Protein AF-A0A5M8SF80-F1 (afdb_monomer_lite)

Radius of gyration: 27.6 Å; chains: 1; bounding box: 67×52×90 Å

Structure (mmCIF, N/CA/C/O backbone):
data_AF-A0A5M8SF80-F1
#
_entry.id   AF-A0A5M8SF80-F1
#
loop_
_atom_site.group_PDB
_atom_site.id
_atom_site.type_symbol
_atom_site.label_atom_id
_atom_site.label_alt_id
_atom_site.label_comp_id
_atom_site.label_asym_id
_atom_site.label_entity_id
_atom_site.label_seq_id
_atom_site.pdbx_PDB_ins_code
_atom_site.Cartn_x
_atom_site.Cartn_y
_atom_site.Cartn_z
_atom_site.occupancy
_atom_site.B_iso_or_equiv
_atom_site.a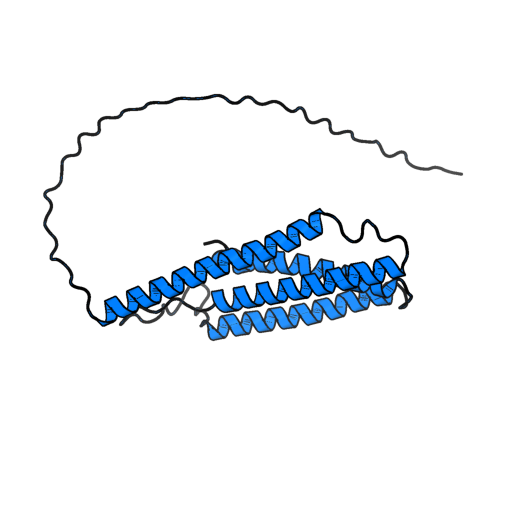uth_seq_id
_atom_site.auth_comp_id
_atom_site.auth_asym_id
_atom_site.auth_atom_id
_atom_site.pdbx_PDB_model_num
ATOM 1 N N . MET A 1 1 ? 7.498 4.513 -52.400 1.00 49.50 1 MET A N 1
ATOM 2 C CA . MET A 1 1 ? 6.387 5.493 -52.402 1.00 49.50 1 MET A CA 1
ATOM 3 C C . MET A 1 1 ? 5.145 4.723 -52.813 1.00 49.50 1 MET A C 1
ATOM 5 O O . MET A 1 1 ? 5.182 4.183 -53.913 1.00 49.50 1 MET A O 1
ATOM 9 N N . PRO A 1 2 ? 4.210 4.432 -51.892 1.00 47.09 2 PRO A N 1
ATOM 10 C CA . PRO A 1 2 ? 3.278 5.368 -51.226 1.00 47.09 2 PRO A CA 1
ATOM 11 C C . PRO A 1 2 ? 3.329 5.192 -49.687 1.00 47.09 2 PRO A C 1
ATOM 13 O O . PRO A 1 2 ? 4.023 4.303 -49.215 1.00 47.09 2 PRO A O 1
ATOM 16 N N . GLY A 1 3 ? 2.709 5.958 -48.794 1.00 41.34 3 GLY A N 1
ATOM 17 C CA . GLY A 1 3 ? 1.793 7.094 -48.828 1.00 41.34 3 G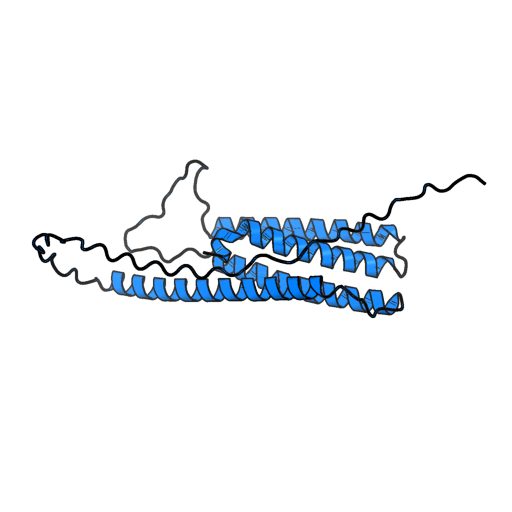LY A CA 1
ATOM 18 C C . GLY A 1 3 ? 1.293 7.227 -47.382 1.00 41.34 3 GLY A C 1
ATOM 19 O O . GLY A 1 3 ? 0.511 6.393 -46.937 1.00 41.34 3 GLY A O 1
ATOM 20 N N . SER A 1 4 ? 1.833 8.178 -46.615 1.00 45.09 4 SER A N 1
ATOM 21 C CA . SER A 1 4 ? 1.517 8.327 -45.185 1.00 45.09 4 SER A CA 1
ATOM 22 C C . SER A 1 4 ? 0.119 8.919 -44.984 1.00 45.09 4 SER A C 1
ATOM 24 O O . SER A 1 4 ? -0.218 9.890 -45.669 1.00 45.09 4 SER A O 1
ATOM 26 N N . PRO A 1 5 ? -0.687 8.406 -44.038 1.00 56.78 5 PRO A N 1
ATOM 27 C CA . PRO A 1 5 ? -1.949 9.029 -43.685 1.00 56.78 5 PRO A CA 1
ATOM 28 C C . PRO A 1 5 ? -1.705 10.261 -42.805 1.00 56.78 5 PRO A C 1
ATOM 30 O O . PRO A 1 5 ? -0.936 10.239 -41.844 1.00 56.78 5 PRO A O 1
ATOM 33 N N . ILE A 1 6 ? -2.370 11.351 -43.172 1.00 56.41 6 ILE A N 1
ATOM 34 C CA . ILE A 1 6 ? -2.405 12.620 -42.448 1.00 56.41 6 ILE A CA 1
ATOM 35 C C . ILE A 1 6 ? -3.369 12.450 -41.267 1.00 56.41 6 ILE A C 1
ATOM 37 O O . ILE A 1 6 ? -4.561 12.229 -41.475 1.00 56.41 6 ILE A O 1
ATOM 41 N N . HIS A 1 7 ? -2.868 12.558 -40.036 1.00 52.16 7 HIS A N 1
ATOM 42 C CA . HIS A 1 7 ? -3.717 12.681 -38.849 1.00 52.16 7 HIS A CA 1
ATOM 43 C C . HIS A 1 7 ? -4.157 14.142 -38.660 1.00 52.16 7 HIS A C 1
ATOM 45 O O . HIS A 1 7 ? -3.310 15.037 -38.725 1.00 52.16 7 HIS A O 1
ATOM 51 N N . PRO A 1 8 ? -5.448 14.417 -38.401 1.00 53.03 8 PRO A N 1
ATOM 52 C CA . PRO A 1 8 ? -5.899 15.759 -38.066 1.00 53.03 8 PRO A CA 1
ATOM 53 C C . PRO A 1 8 ? -5.495 16.111 -36.629 1.00 53.03 8 PRO A C 1
ATOM 55 O O . PRO A 1 8 ? -5.763 15.357 -35.693 1.00 53.03 8 PRO A O 1
ATOM 58 N N . GLN A 1 9 ? -4.868 17.276 -36.453 1.00 45.88 9 GLN A N 1
ATOM 59 C CA . GLN A 1 9 ? -4.727 17.895 -35.139 1.00 45.88 9 GLN A CA 1
ATOM 60 C C . GLN A 1 9 ? -6.094 18.401 -34.679 1.00 45.88 9 GLN A C 1
ATOM 62 O O . GLN A 1 9 ? -6.695 19.258 -35.324 1.00 45.88 9 GLN A O 1
ATOM 67 N N . ILE A 1 10 ? -6.577 17.867 -33.559 1.00 50.72 10 ILE A N 1
ATOM 68 C CA . ILE A 1 10 ? -7.738 18.392 -32.845 1.00 50.72 10 ILE A CA 1
ATOM 69 C C . ILE A 1 10 ? -7.199 19.336 -31.770 1.00 50.72 10 ILE A C 1
ATOM 71 O O . ILE A 1 10 ? -6.713 18.901 -30.729 1.00 50.72 10 ILE A O 1
ATOM 75 N N . THR A 1 11 ? -7.259 20.636 -32.035 1.00 51.22 11 THR A N 1
ATOM 76 C CA . THR A 1 11 ? -7.079 21.684 -31.030 1.00 51.22 11 THR A CA 1
ATOM 77 C C . THR A 1 11 ? -8.381 21.840 -30.248 1.00 51.22 11 THR A C 1
ATOM 79 O O . THR A 1 11 ? -9.383 22.324 -30.770 1.00 51.22 11 THR A O 1
ATOM 82 N N . MET A 1 12 ? -8.387 21.405 -28.986 1.00 46.69 12 MET A N 1
ATOM 83 C CA . MET A 1 12 ? -9.472 21.711 -28.053 1.00 46.69 12 MET A CA 1
ATOM 84 C C . MET A 1 12 ? -9.183 23.048 -27.366 1.00 46.69 12 MET A C 1
ATOM 86 O O . MET A 1 12 ? -8.455 23.110 -26.380 1.00 46.69 12 MET A O 1
ATOM 90 N N . GLU A 1 13 ? -9.764 24.119 -27.899 1.00 54.69 13 GLU A N 1
ATOM 91 C CA . GLU A 1 13 ? -9.907 25.395 -27.197 1.00 54.69 13 GLU A CA 1
ATOM 92 C C . GLU A 1 13 ? -11.091 25.284 -26.222 1.00 54.69 13 GLU A C 1
ATOM 94 O O . GLU A 1 13 ? -12.237 25.107 -26.642 1.00 54.69 13 GLU A O 1
ATOM 99 N N . LEU A 1 14 ? -10.831 25.372 -24.915 1.00 48.75 14 LEU A N 1
ATOM 100 C CA . LEU A 1 14 ? -11.874 25.474 -23.890 1.00 48.75 14 LEU A CA 1
ATOM 101 C C . LEU A 1 14 ? -12.024 26.939 -23.450 1.00 48.75 14 LEU A C 1
ATOM 103 O O . LEU A 1 14 ? -11.053 27.528 -22.968 1.00 48.75 14 LEU A O 1
ATOM 107 N N . PRO A 1 15 ? -13.224 27.543 -23.555 1.00 54.28 15 PRO A N 1
ATOM 108 C CA . PRO A 1 15 ? -13.456 28.889 -23.059 1.00 54.28 15 PRO A CA 1
ATOM 109 C C . PRO A 1 15 ? -13.567 28.895 -21.529 1.00 54.28 15 PRO A C 1
ATOM 111 O O . PRO A 1 15 ? -14.469 28.312 -20.930 1.00 54.28 15 PRO A O 1
ATOM 114 N N . MET A 1 16 ? -12.651 29.625 -20.898 1.00 49.34 16 MET A N 1
ATOM 115 C CA . MET A 1 16 ? -12.717 30.032 -19.500 1.00 49.34 16 MET A CA 1
ATOM 116 C C . MET A 1 16 ? -13.700 31.205 -19.372 1.00 49.34 16 MET A C 1
ATOM 118 O O . MET A 1 16 ? -13.445 32.262 -19.946 1.00 49.34 16 MET A O 1
ATOM 122 N N . ARG A 1 17 ? -14.811 31.022 -18.639 1.00 56.34 17 ARG A N 1
ATOM 123 C CA . ARG A 1 17 ? -15.594 32.069 -17.936 1.00 56.34 17 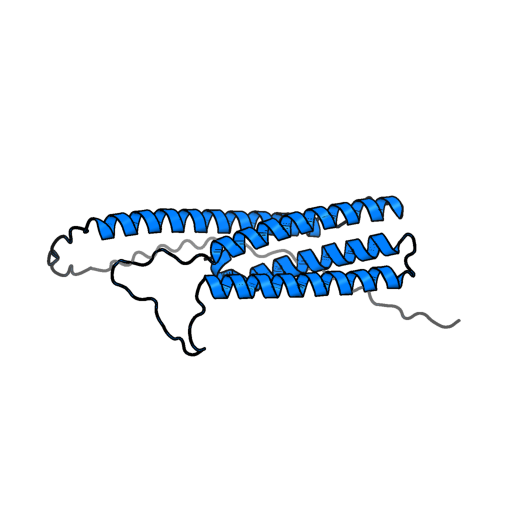ARG A CA 1
ATOM 124 C C . ARG A 1 17 ? -16.900 31.491 -17.387 1.00 56.34 17 ARG A C 1
ATOM 126 O O . ARG A 1 17 ? -17.818 31.272 -18.166 1.00 56.34 17 ARG A O 1
ATOM 133 N N . VAL A 1 18 ? -17.035 31.374 -16.064 1.00 51.53 18 VAL A N 1
ATOM 134 C CA . VAL A 1 18 ? -18.343 31.509 -15.395 1.00 51.53 18 VAL A CA 1
ATOM 135 C C . VAL A 1 18 ? -18.150 32.213 -14.050 1.00 51.53 18 VAL A C 1
ATOM 137 O O . VAL A 1 18 ? -17.227 31.927 -13.293 1.00 51.53 18 VAL A O 1
ATOM 140 N N . SER A 1 19 ? -19.011 33.200 -13.838 1.00 48.75 19 SER A N 1
ATOM 141 C CA . SER A 1 19 ? -18.997 34.259 -12.839 1.00 48.75 19 SER A CA 1
ATOM 142 C C . SER A 1 19 ? -19.311 33.794 -11.412 1.00 48.75 19 SER A C 1
ATOM 144 O O . SER A 1 19 ? -20.223 32.997 -11.202 1.00 48.75 19 SER A O 1
ATOM 146 N N . LEU A 1 20 ? -18.636 34.390 -10.420 1.00 48.81 20 LEU A N 1
ATOM 147 C CA . LEU A 1 20 ? -19.069 34.369 -9.020 1.00 48.81 20 LEU A CA 1
ATOM 148 C C . LEU A 1 20 ? -20.328 35.234 -8.850 1.00 48.81 20 LEU A C 1
ATOM 150 O O . LEU A 1 20 ? -20.262 36.461 -8.916 1.00 48.81 20 LEU A O 1
ATOM 154 N N . GLY A 1 21 ? -21.466 34.586 -8.610 1.00 49.38 21 GLY A N 1
ATOM 155 C CA . GLY A 1 21 ? -22.678 35.219 -8.098 1.00 49.38 21 GLY A CA 1
ATOM 156 C C . GLY A 1 21 ? -22.755 35.069 -6.579 1.00 49.38 21 GLY A C 1
ATOM 157 O O . GLY A 1 21 ? -22.981 33.974 -6.074 1.00 49.38 21 GLY A O 1
ATOM 158 N N . LEU A 1 22 ? -22.578 36.175 -5.856 1.00 58.59 22 LEU A N 1
ATOM 159 C CA . LEU A 1 22 ? -22.919 36.313 -4.438 1.00 58.59 22 LEU A CA 1
ATOM 160 C C . LEU A 1 22 ? -24.447 36.285 -4.290 1.00 58.59 22 LEU A C 1
ATOM 162 O O . LEU A 1 22 ? -25.112 37.263 -4.627 1.00 58.59 22 LEU A O 1
ATOM 166 N N . ILE A 1 23 ? -25.007 35.192 -3.767 1.00 57.53 23 ILE A N 1
ATOM 167 C CA . ILE A 1 23 ? -26.406 35.149 -3.319 1.00 57.53 23 ILE A CA 1
ATOM 168 C C . ILE A 1 23 ? -26.411 35.129 -1.791 1.00 57.53 23 ILE A C 1
ATOM 170 O O . ILE A 1 23 ? -26.236 34.100 -1.146 1.00 57.53 23 ILE A O 1
ATOM 174 N N . SER A 1 24 ? -26.600 36.322 -1.230 1.00 53.53 24 SER A N 1
ATOM 175 C CA . SER A 1 24 ? -27.025 36.534 0.149 1.00 53.53 24 SER A CA 1
ATOM 176 C C . SER A 1 24 ? -28.497 36.131 0.255 1.00 53.53 24 SER A C 1
ATOM 178 O O . SER A 1 24 ? -29.340 36.650 -0.476 1.00 53.53 24 SER A O 1
ATOM 180 N N . SER A 1 25 ? -28.823 35.175 1.121 1.00 56.94 25 SER A N 1
ATOM 181 C CA . SER A 1 25 ? -30.206 34.809 1.439 1.00 56.94 25 SER A CA 1
ATOM 182 C C . SER A 1 25 ? -30.355 34.689 2.947 1.00 56.94 25 SER A C 1
ATOM 184 O O . SER A 1 25 ? -30.086 33.654 3.549 1.00 56.94 25 SER A O 1
ATOM 186 N N . ALA A 1 26 ? -30.778 35.798 3.549 1.00 54.09 26 ALA A N 1
ATOM 187 C CA . ALA A 1 26 ? -31.311 35.842 4.896 1.00 54.09 26 ALA A CA 1
ATOM 188 C C . ALA A 1 26 ? -32.748 35.300 4.872 1.00 54.09 26 ALA A C 1
ATOM 190 O O . ALA A 1 26 ? -33.664 35.986 4.425 1.00 54.09 26 ALA A O 1
ATOM 191 N N . PHE A 1 27 ? -32.949 34.081 5.371 1.00 59.56 27 PHE A N 1
ATOM 192 C CA . PHE A 1 27 ? -34.270 33.576 5.744 1.00 59.56 27 PHE A CA 1
ATOM 193 C C . PHE A 1 27 ? -34.317 33.392 7.262 1.00 59.56 27 PHE A C 1
ATOM 195 O O . PHE A 1 27 ? -33.894 32.376 7.807 1.00 59.56 27 PHE A O 1
ATOM 202 N N . PHE A 1 28 ? -34.836 34.413 7.946 1.00 53.81 28 PHE A N 1
ATOM 203 C CA . PHE A 1 28 ? -35.335 34.302 9.312 1.00 53.81 28 PHE A CA 1
ATOM 204 C C . PHE A 1 28 ? -36.712 33.631 9.261 1.00 53.81 28 PHE A C 1
ATOM 206 O O . PHE A 1 28 ? -37.689 34.255 8.852 1.00 53.81 28 PHE A O 1
ATOM 213 N N . LEU A 1 29 ? -36.804 32.373 9.689 1.00 58.16 29 LEU A N 1
ATOM 214 C CA . LEU A 1 29 ? -38.079 31.731 10.012 1.00 58.16 29 LEU A CA 1
ATOM 215 C C . LEU A 1 29 ? -38.168 31.552 11.530 1.00 58.16 29 LEU A C 1
ATOM 217 O O . LEU A 1 29 ? -37.496 30.704 12.117 1.00 58.16 29 LEU A O 1
ATOM 221 N N . LEU A 1 30 ? -39.008 32.380 12.161 1.00 57.00 30 LEU A N 1
ATOM 222 C CA . LEU A 1 30 ? -39.450 32.210 13.543 1.00 57.00 30 LEU A CA 1
ATOM 223 C C . LEU A 1 30 ? -40.217 30.886 13.662 1.00 57.00 30 LEU A C 1
ATOM 225 O O . LEU A 1 30 ? -41.353 30.781 13.207 1.00 57.00 30 LEU A O 1
ATOM 229 N N . SER A 1 31 ? -39.617 29.893 14.316 1.00 63.66 31 SER A N 1
ATOM 230 C CA . SER A 1 31 ? -40.326 28.699 14.785 1.00 63.66 31 SER A CA 1
ATOM 231 C C . SER A 1 31 ? -40.532 28.805 16.293 1.00 63.66 31 SER A C 1
ATOM 233 O O . SER A 1 31 ? -39.579 28.697 17.067 1.00 63.66 31 SER A O 1
ATOM 235 N N . ALA A 1 32 ? -41.778 29.026 16.712 1.00 57.34 32 ALA A N 1
ATOM 236 C CA . ALA A 1 32 ? -42.195 28.969 18.108 1.00 57.34 32 ALA A CA 1
ATOM 237 C C . ALA A 1 32 ? -42.053 27.526 18.625 1.00 57.34 32 ALA A C 1
ATOM 239 O O . ALA A 1 32 ? -42.879 26.665 18.336 1.00 57.34 32 ALA A O 1
ATOM 240 N N . HIS A 1 33 ? -40.977 27.252 19.365 1.00 61.94 33 HIS A N 1
ATOM 241 C CA . HIS A 1 33 ? -40.740 25.951 19.986 1.00 61.94 33 HIS A CA 1
ATOM 242 C C . HIS A 1 33 ? -41.483 25.874 21.322 1.00 61.94 33 HIS A C 1
ATOM 244 O O . HIS A 1 33 ? -41.025 26.400 22.339 1.00 61.94 33 HIS A O 1
ATOM 250 N N . THR A 1 34 ? -42.617 25.176 21.334 1.00 60.75 34 THR A N 1
ATOM 251 C CA . THR A 1 34 ? -43.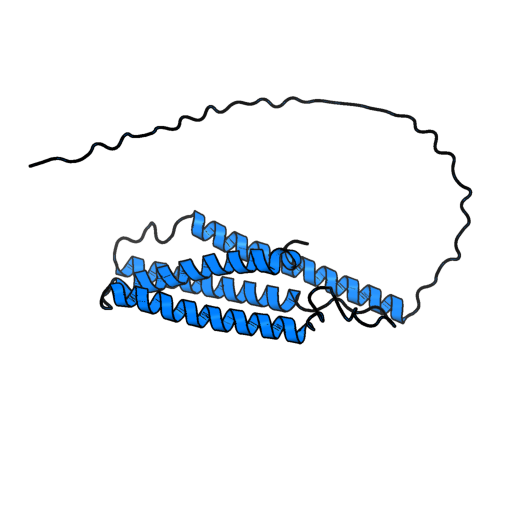234 24.664 22.562 1.00 60.75 34 THR A CA 1
ATOM 252 C C . THR A 1 34 ? -42.231 23.746 23.259 1.00 60.75 34 THR A C 1
ATOM 254 O O . THR A 1 34 ? -41.914 22.680 22.736 1.00 60.75 34 THR A O 1
ATOM 257 N N . HIS A 1 35 ? -41.685 24.178 24.398 1.00 59.75 35 HIS A N 1
ATOM 258 C CA . HIS A 1 35 ? -40.732 23.396 25.185 1.00 59.75 35 HIS A CA 1
ATOM 259 C C . HIS A 1 35 ? -41.462 22.227 25.865 1.00 59.75 35 HIS A C 1
ATOM 261 O O . HIS A 1 35 ? -42.301 22.478 26.735 1.00 59.75 35 HIS A O 1
ATOM 267 N N . PRO A 1 36 ? -41.179 20.960 25.511 1.00 62.88 36 PRO A N 1
ATOM 268 C CA . PRO A 1 36 ? -41.643 19.839 26.308 1.00 62.88 36 PRO A CA 1
ATOM 269 C C . PRO A 1 36 ? -40.964 19.882 27.681 1.00 62.88 36 PRO A C 1
ATOM 271 O O . PRO A 1 36 ? -39.768 20.139 27.810 1.00 62.88 36 PRO A O 1
ATOM 274 N N . GLN A 1 37 ? -41.772 19.650 28.709 1.00 59.31 37 GLN A N 1
ATOM 275 C CA . GLN A 1 37 ? -41.397 19.635 30.114 1.00 59.31 37 GLN A CA 1
ATOM 276 C C . GLN A 1 37 ? -40.223 18.665 30.335 1.00 59.31 37 GLN A C 1
ATOM 278 O O . GLN A 1 37 ? -40.342 17.453 30.151 1.00 59.31 37 GLN A O 1
ATOM 283 N N . GLN A 1 38 ? -39.067 19.232 30.680 1.00 60.28 38 GLN A N 1
ATOM 284 C CA . GLN A 1 38 ? -37.796 18.541 30.863 1.00 60.28 38 GLN A CA 1
ATOM 285 C C . GLN A 1 38 ? -37.865 17.650 32.111 1.00 60.28 38 GLN A C 1
ATOM 287 O O . GLN A 1 38 ? -37.549 18.075 33.219 1.00 60.28 38 GLN A O 1
ATOM 292 N N . ASN A 1 39 ? -38.299 16.400 31.932 1.00 67.56 39 ASN A N 1
ATOM 293 C CA . ASN A 1 39 ? -38.127 15.353 32.934 1.00 67.56 39 ASN A CA 1
ATOM 294 C C . ASN A 1 39 ? -36.621 15.116 33.102 1.00 67.56 39 ASN A C 1
ATOM 296 O O . ASN A 1 39 ? -35.963 14.558 32.221 1.00 67.56 39 ASN A O 1
ATOM 300 N N . SER A 1 40 ? -36.062 15.581 34.219 1.00 66.88 40 SER A N 1
ATOM 301 C CA . SER A 1 40 ? -34.662 15.376 34.581 1.00 66.88 40 SER A CA 1
ATOM 302 C C . SER A 1 40 ? -34.396 13.880 34.730 1.00 66.88 40 SER A C 1
ATOM 304 O O . SER A 1 40 ? -34.737 13.269 35.743 1.00 66.88 40 SER A O 1
ATOM 306 N N . SER A 1 41 ? -33.821 13.278 33.692 1.00 70.88 41 SER A N 1
ATOM 307 C CA . SER A 1 41 ? -33.365 11.893 33.741 1.00 70.88 41 SER A CA 1
ATOM 308 C C . SER A 1 41 ? -32.284 11.754 34.823 1.00 70.88 41 SER A C 1
ATOM 310 O O . SER A 1 41 ? -31.417 12.627 34.916 1.00 70.88 41 SER A O 1
ATOM 312 N N . PRO A 1 42 ? -32.316 10.699 35.657 1.00 74.69 42 PRO A N 1
ATOM 313 C CA . PRO A 1 42 ? -31.347 10.515 36.733 1.00 74.69 42 PRO A CA 1
ATOM 314 C C . PRO A 1 42 ? -29.909 10.516 36.195 1.00 74.69 42 PRO A C 1
ATOM 316 O O . PRO A 1 42 ? -29.604 9.853 35.202 1.00 74.69 42 PRO A O 1
ATOM 319 N N . HIS A 1 43 ? -29.021 11.267 36.858 1.00 72.94 43 HIS A N 1
ATOM 320 C CA . HIS A 1 43 ? -27.604 11.348 36.502 1.00 72.94 43 HIS A CA 1
ATOM 321 C C . HIS A 1 43 ? -26.954 9.961 36.584 1.00 72.94 43 HIS A C 1
ATOM 323 O O . HIS A 1 43 ? -26.733 9.419 37.668 1.00 72.94 43 HIS A O 1
ATOM 329 N N . LYS A 1 44 ? -26.630 9.380 35.426 1.00 84.25 44 LYS A N 1
ATOM 330 C CA . LYS A 1 44 ? -25.943 8.091 35.337 1.00 84.25 44 LYS A CA 1
ATOM 331 C C . LYS A 1 44 ? -24.462 8.280 35.678 1.00 84.25 44 LYS A C 1
ATOM 333 O O . LYS A 1 44 ? -23.696 8.799 34.870 1.00 84.25 44 LYS A O 1
ATOM 338 N N . VAL A 1 45 ? -24.061 7.871 36.882 1.00 88.50 45 VAL A N 1
ATOM 339 C CA . VAL A 1 45 ? -22.648 7.832 37.289 1.00 88.50 45 VAL A CA 1
ATOM 340 C C . VAL A 1 45 ? -21.960 6.666 36.574 1.00 88.50 45 VAL A C 1
ATOM 342 O O . VAL A 1 45 ? -22.415 5.528 36.671 1.00 88.50 45 VAL A O 1
ATOM 345 N N . LEU A 1 46 ? -20.875 6.948 35.846 1.00 91.62 46 LEU A N 1
ATOM 346 C CA . LEU A 1 46 ? -20.082 5.926 35.153 1.00 91.62 46 LEU A CA 1
ATOM 347 C C . LEU A 1 46 ? -19.340 5.029 36.152 1.00 91.62 46 LEU A C 1
ATOM 349 O O . LEU A 1 46 ? -18.686 5.538 37.071 1.00 91.62 46 LEU A O 1
ATOM 353 N N . THR A 1 47 ? -19.377 3.713 35.927 1.00 93.38 47 THR A N 1
ATOM 354 C CA . THR A 1 47 ? -18.576 2.750 36.700 1.00 93.38 47 THR A CA 1
ATOM 355 C C . THR A 1 47 ? -17.078 2.916 36.393 1.00 93.38 47 THR A C 1
ATOM 357 O O . THR A 1 47 ? -16.721 3.477 35.348 1.00 93.38 47 THR A O 1
ATOM 360 N N . PRO A 1 48 ? -16.166 2.448 37.266 1.00 95.75 48 PRO A N 1
ATOM 361 C CA . PRO A 1 48 ? -14.727 2.476 36.991 1.00 95.75 48 PRO A CA 1
ATOM 362 C C . PRO A 1 48 ? -14.349 1.813 35.656 1.00 95.75 48 PRO A C 1
ATOM 364 O O . PRO A 1 48 ? -13.539 2.355 34.905 1.00 95.75 48 PRO A O 1
ATOM 367 N N . GLU A 1 49 ? -14.988 0.696 35.307 1.00 95.06 49 GLU A N 1
ATOM 368 C CA . GLU A 1 49 ? -14.752 -0.034 34.056 1.00 95.06 49 GLU A CA 1
ATOM 369 C C . GLU A 1 49 ? -15.191 0.779 32.834 1.00 95.06 49 GLU A C 1
ATOM 371 O O . GLU A 1 49 ? -14.505 0.784 31.812 1.00 95.06 49 GLU A O 1
ATOM 376 N N . GLN A 1 50 ? -16.310 1.503 32.940 1.00 94.44 50 GLN A N 1
ATOM 377 C CA . GLN A 1 50 ? -16.796 2.387 31.878 1.00 94.44 50 GLN A CA 1
ATOM 378 C C . GLN A 1 50 ? -15.853 3.571 31.652 1.00 94.44 50 GLN A C 1
ATOM 380 O O . GLN A 1 50 ? -15.584 3.924 30.505 1.00 94.44 50 GLN A O 1
ATOM 385 N N . LYS A 1 51 ? -15.300 4.148 32.727 1.00 95.94 51 LYS A N 1
ATOM 386 C CA . LYS A 1 51 ? -14.285 5.209 32.627 1.00 95.94 51 LYS A CA 1
ATOM 387 C C . LYS A 1 51 ? -13.008 4.698 31.955 1.00 95.94 51 LYS A C 1
ATOM 389 O O . LYS A 1 51 ? -12.497 5.348 31.047 1.00 95.94 51 LYS A O 1
ATOM 394 N N . ALA A 1 52 ? -12.534 3.513 32.344 1.00 96.50 52 ALA A N 1
ATOM 395 C CA . ALA A 1 52 ? -11.362 2.890 31.730 1.00 96.50 52 ALA A CA 1
ATOM 396 C C . ALA A 1 52 ? -11.586 2.580 30.240 1.00 96.50 52 ALA A C 1
ATOM 398 O O . ALA A 1 52 ? -10.707 2.826 29.415 1.00 96.50 52 ALA A O 1
ATOM 399 N N . TYR A 1 53 ? -12.770 2.079 29.875 1.00 96.44 53 TYR A N 1
ATOM 400 C CA . TYR A 1 53 ? -13.154 1.885 28.478 1.00 96.44 53 TYR A CA 1
ATOM 401 C C . TYR A 1 53 ? -13.125 3.199 27.688 1.00 96.44 53 TYR A C 1
ATOM 403 O O . TYR A 1 53 ? -12.505 3.247 26.629 1.00 96.44 53 TYR A O 1
ATOM 411 N N . GLN A 1 54 ? -13.736 4.266 28.214 1.00 97.06 54 GLN A N 1
ATOM 412 C CA . GLN A 1 54 ? -13.781 5.568 27.546 1.00 97.06 54 GLN A CA 1
ATOM 413 C C . GLN A 1 54 ? -12.374 6.117 27.280 1.00 97.06 54 GLN A C 1
ATOM 415 O O . GLN A 1 54 ? -12.109 6.598 26.181 1.00 97.06 54 GLN A O 1
ATOM 420 N N . GLN A 1 55 ? -11.461 5.986 28.246 1.00 97.81 55 GLN A N 1
ATOM 421 C CA . GLN A 1 55 ? -10.071 6.402 28.073 1.00 97.81 55 GLN A CA 1
ATOM 422 C C . GLN A 1 55 ? -9.359 5.580 26.988 1.00 97.81 55 GLN A C 1
ATOM 424 O O . GLN A 1 55 ? -8.735 6.155 26.100 1.00 97.81 55 GLN A O 1
ATOM 429 N N . ARG A 1 56 ? -9.491 4.244 27.006 1.00 97.88 56 ARG A N 1
ATOM 430 C CA . ARG A 1 56 ? -8.900 3.382 25.966 1.00 97.88 56 ARG A CA 1
ATOM 431 C C . ARG A 1 56 ? -9.442 3.703 24.579 1.00 97.88 56 ARG A C 1
ATOM 433 O O . ARG A 1 56 ? -8.677 3.738 23.623 1.00 97.88 56 ARG A O 1
ATOM 440 N N . TYR A 1 57 ? -10.746 3.940 24.476 1.00 97.75 57 TYR A N 1
ATOM 441 C CA . TYR A 1 57 ? -11.391 4.285 23.217 1.00 97.75 57 TYR A CA 1
ATOM 442 C C . TYR A 1 57 ? -10.882 5.625 22.672 1.00 97.75 57 TYR A C 1
ATOM 444 O O . TYR A 1 57 ? -10.577 5.722 21.489 1.00 97.75 57 TYR A O 1
ATOM 452 N N . GLN A 1 58 ? -10.713 6.639 23.529 1.00 98.12 58 GLN A N 1
ATOM 453 C CA . GLN A 1 58 ? -10.130 7.926 23.132 1.00 98.12 58 GLN A CA 1
ATOM 454 C C . GLN A 1 58 ? -8.693 7.781 22.621 1.00 98.12 58 GLN A C 1
ATOM 456 O O . GLN A 1 58 ? -8.357 8.353 21.588 1.00 98.12 58 GLN A O 1
ATOM 461 N N . THR A 1 59 ? -7.855 6.997 23.308 1.00 98.12 59 THR A N 1
ATOM 462 C CA . THR A 1 59 ? -6.481 6.720 22.858 1.00 98.12 59 THR A CA 1
ATOM 463 C C . THR A 1 59 ? -6.463 5.989 21.519 1.00 98.12 59 THR A C 1
ATOM 465 O O . THR A 1 59 ? -5.714 6.377 20.627 1.00 98.12 59 THR A O 1
ATOM 468 N N . TRP A 1 60 ? -7.301 4.961 21.365 1.00 97.81 60 TRP A N 1
ATOM 469 C CA . TRP A 1 60 ? -7.431 4.215 20.115 1.00 97.81 60 TRP A CA 1
ATOM 470 C C . TRP A 1 60 ? -7.867 5.126 18.961 1.00 97.81 60 TRP A C 1
ATOM 472 O O . TRP A 1 60 ? -7.226 5.137 17.916 1.00 97.81 60 TRP A O 1
ATOM 482 N N . PHE A 1 61 ? -8.887 5.959 19.176 1.00 97.81 61 PHE A N 1
ATOM 483 C CA . PHE A 1 61 ? -9.397 6.871 18.155 1.00 97.81 61 PHE A CA 1
ATOM 484 C C . PHE A 1 61 ? -8.349 7.910 17.733 1.00 97.81 61 PHE A C 1
ATOM 486 O O . PHE A 1 61 ? -8.147 8.135 16.544 1.00 97.81 61 PHE A O 1
ATOM 493 N N . ALA A 1 62 ? -7.626 8.496 18.693 1.00 98.25 62 ALA A N 1
ATOM 494 C CA . ALA A 1 62 ? -6.542 9.427 18.391 1.00 98.25 62 ALA A CA 1
ATOM 495 C C . ALA A 1 62 ? -5.415 8.762 17.578 1.00 98.25 62 ALA A C 1
ATOM 497 O O . ALA A 1 62 ? -4.902 9.364 16.635 1.00 98.25 62 ALA A O 1
ATOM 498 N N . ARG A 1 63 ? -5.056 7.510 17.903 1.00 97.75 63 ARG A N 1
ATOM 499 C CA . ARG A 1 63 ? -4.080 6.734 17.122 1.00 97.75 63 ARG A CA 1
ATOM 500 C C . ARG A 1 63 ? -4.584 6.471 15.704 1.00 97.75 63 ARG A C 1
ATOM 502 O O . ARG A 1 63 ? -3.822 6.665 14.766 1.00 97.75 63 ARG A O 1
ATOM 509 N N . HIS A 1 64 ? -5.850 6.093 15.544 1.00 97.62 64 HIS A N 1
ATOM 510 C CA . HIS A 1 64 ? -6.460 5.896 14.227 1.00 97.62 64 HIS A CA 1
ATOM 511 C C . HIS A 1 64 ? -6.398 7.161 13.367 1.00 97.62 64 HIS A C 1
ATOM 513 O O . HIS A 1 64 ? -5.921 7.096 12.241 1.00 97.62 64 HIS A O 1
ATOM 519 N N . GLN A 1 65 ? -6.771 8.325 13.906 1.00 98.19 65 GLN A N 1
ATOM 520 C CA . GLN A 1 65 ? -6.683 9.589 13.162 1.00 98.19 65 GLN A CA 1
ATOM 521 C C . GLN A 1 65 ? -5.247 9.932 12.747 1.00 98.19 65 GLN A C 1
ATOM 523 O O . GLN A 1 65 ? -5.008 10.405 11.636 1.00 98.19 65 GLN A O 1
ATOM 528 N N . GLN A 1 66 ? -4.275 9.678 13.629 1.00 98.56 66 GLN A N 1
ATOM 529 C CA . GLN A 1 66 ? -2.863 9.865 13.304 1.00 98.56 66 GLN A CA 1
ATOM 530 C C . GLN A 1 66 ? -2.430 8.950 12.150 1.00 98.56 66 GLN A C 1
ATOM 532 O O . GLN A 1 66 ? -1.764 9.412 11.228 1.00 98.56 66 GLN A O 1
ATOM 537 N N . LEU A 1 67 ? -2.812 7.673 12.198 1.00 98.44 67 LEU A N 1
ATOM 538 C CA . LEU A 1 67 ? -2.507 6.688 11.160 1.00 98.44 67 LEU A CA 1
ATOM 539 C C . LEU A 1 67 ? -3.131 7.076 9.814 1.00 98.44 67 LEU A C 1
ATOM 541 O O . LEU A 1 67 ? -2.452 7.041 8.797 1.00 98.44 67 LEU A O 1
ATOM 545 N N . GLN A 1 68 ? -4.382 7.533 9.806 1.00 98.31 68 GLN A N 1
ATOM 546 C CA . GLN A 1 68 ? -5.053 8.019 8.595 1.00 98.31 68 GLN A CA 1
ATOM 547 C C . GLN A 1 68 ? -4.325 9.216 7.974 1.00 98.31 68 GLN A C 1
ATOM 549 O O . GLN A 1 68 ? -4.066 9.236 6.771 1.00 98.31 68 GLN A O 1
ATOM 554 N N . SER A 1 69 ? -3.921 10.191 8.798 1.00 98.38 69 SER A N 1
ATOM 555 C CA . SER A 1 69 ? -3.101 11.314 8.331 1.00 98.38 69 SER A CA 1
ATOM 556 C C . SER A 1 69 ? -1.768 10.835 7.754 1.00 98.38 69 SER A C 1
ATOM 558 O O . SER A 1 69 ? -1.355 11.309 6.702 1.00 98.38 69 SER A O 1
ATOM 560 N N . GLN A 1 70 ? -1.114 9.874 8.412 1.00 98.50 70 GLN A N 1
ATOM 561 C CA . GLN A 1 70 ? 0.153 9.314 7.951 1.00 98.50 70 GLN A CA 1
ATOM 562 C C . GLN A 1 70 ? 0.003 8.598 6.601 1.00 98.50 70 GLN A C 1
ATOM 564 O O . GLN A 1 70 ? 0.805 8.836 5.701 1.00 98.50 70 GLN A O 1
ATOM 569 N N . ALA A 1 71 ? -1.026 7.762 6.431 1.00 98.38 71 ALA A N 1
ATOM 570 C CA . ALA A 1 71 ? -1.320 7.119 5.151 1.00 98.38 71 ALA A CA 1
ATOM 571 C C . ALA A 1 71 ? -1.539 8.154 4.043 1.00 98.38 71 ALA A C 1
ATOM 573 O O . ALA A 1 71 ? -0.954 8.037 2.966 1.00 98.38 71 ALA A O 1
ATOM 574 N N . LYS A 1 72 ? -2.329 9.198 4.323 1.00 98.25 72 LYS A N 1
ATOM 575 C CA . LYS A 1 72 ? -2.565 10.285 3.373 1.00 98.25 72 LYS A CA 1
ATOM 576 C C . LYS A 1 72 ? -1.263 10.965 2.946 1.00 98.25 72 LYS A C 1
ATOM 578 O O . LYS A 1 72 ? -1.059 11.169 1.752 1.00 98.25 72 LYS A O 1
ATOM 583 N N . ASP A 1 73 ? -0.385 11.281 3.892 1.00 98.50 73 ASP A N 1
ATOM 584 C CA . ASP A 1 73 ? 0.892 11.936 3.599 1.00 98.50 73 ASP A CA 1
ATOM 585 C C . ASP A 1 73 ? 1.802 11.056 2.724 1.00 98.50 73 ASP A C 1
ATOM 587 O O . ASP A 1 73 ? 2.445 11.556 1.798 1.00 98.50 73 ASP A O 1
ATOM 591 N N . ILE A 1 74 ? 1.839 9.742 2.980 1.00 98.50 74 ILE A N 1
ATOM 592 C CA . ILE A 1 74 ? 2.592 8.771 2.168 1.00 98.50 74 ILE A CA 1
ATOM 593 C C . ILE A 1 74 ? 2.032 8.714 0.740 1.00 98.50 74 ILE A C 1
ATOM 595 O O . ILE A 1 74 ? 2.783 8.826 -0.231 1.00 98.50 74 ILE A O 1
ATOM 599 N N . PHE A 1 75 ? 0.710 8.594 0.605 1.00 98.25 75 PHE A N 1
ATOM 600 C CA . PHE A 1 75 ? 0.038 8.513 -0.690 1.00 98.25 75 PHE A CA 1
ATOM 601 C C . PHE A 1 75 ? 0.210 9.794 -1.522 1.00 98.25 75 PHE A C 1
ATOM 603 O O . PHE A 1 75 ? 0.522 9.745 -2.719 1.00 98.25 75 PHE A O 1
ATOM 610 N N . ASP A 1 76 ? 0.034 10.958 -0.893 1.00 98.00 76 ASP A N 1
ATOM 611 C CA . ASP A 1 76 ? 0.182 12.255 -1.550 1.00 98.00 76 ASP A CA 1
ATOM 612 C C . ASP A 1 76 ? 1.629 12.476 -2.006 1.00 98.00 76 ASP A C 1
ATOM 614 O O . ASP A 1 76 ? 1.850 12.983 -3.109 1.00 98.00 76 ASP A O 1
ATOM 618 N N . ARG A 1 77 ? 2.618 12.049 -1.208 1.00 97.75 77 ARG A N 1
ATOM 619 C CA . ARG A 1 77 ? 4.041 12.112 -1.568 1.00 97.75 77 ARG A CA 1
ATOM 620 C C . ARG A 1 77 ? 4.331 11.339 -2.856 1.00 97.75 77 ARG A C 1
ATOM 622 O O . ARG A 1 77 ? 4.896 11.918 -3.784 1.00 97.75 77 ARG A O 1
ATOM 629 N N . GLU A 1 78 ? 3.892 10.085 -2.962 1.00 98.12 78 GLU A N 1
ATOM 630 C CA . GLU A 1 78 ? 4.084 9.284 -4.184 1.00 98.12 78 GLU A CA 1
ATOM 631 C C . GLU A 1 78 ? 3.325 9.856 -5.387 1.00 98.12 78 GLU A C 1
ATOM 633 O O . GLU A 1 78 ? 3.862 9.930 -6.494 1.00 98.12 78 GLU A O 1
ATOM 638 N N . THR A 1 79 ? 2.108 10.356 -5.166 1.00 97.38 79 THR A N 1
ATOM 639 C CA . THR A 1 79 ? 1.312 11.015 -6.211 1.00 97.38 79 THR A CA 1
ATOM 640 C C . THR A 1 79 ? 1.993 12.283 -6.735 1.00 97.38 79 THR A C 1
ATOM 642 O O . THR A 1 79 ? 1.952 12.571 -7.933 1.00 97.38 79 THR A O 1
ATOM 645 N N . VAL A 1 80 ? 2.614 13.075 -5.856 1.00 97.81 80 VAL A N 1
ATOM 646 C CA . VAL A 1 80 ? 3.388 14.262 -6.247 1.00 97.81 80 VAL A CA 1
ATOM 647 C C . VAL A 1 80 ? 4.631 13.857 -7.036 1.00 97.81 80 VAL A C 1
ATOM 649 O O . VAL A 1 80 ? 4.905 14.474 -8.068 1.00 97.81 80 VAL A O 1
ATOM 652 N N . HIS A 1 81 ? 5.352 12.821 -6.595 1.00 95.38 81 HIS A N 1
ATOM 653 C CA . HIS A 1 81 ? 6.522 12.309 -7.311 1.00 95.38 81 HIS A CA 1
ATOM 654 C C . HIS A 1 81 ? 6.174 11.850 -8.727 1.00 95.38 81 HIS A C 1
ATOM 656 O O . HIS A 1 81 ? 6.827 12.276 -9.675 1.00 95.38 81 HIS A O 1
ATOM 662 N N . GLU A 1 82 ? 5.116 11.058 -8.889 1.00 96.44 82 GLU A N 1
ATOM 663 C CA . GLU A 1 82 ? 4.666 10.605 -10.205 1.00 96.44 82 GLU A CA 1
ATOM 664 C C . GLU A 1 82 ? 4.272 11.777 -11.119 1.00 96.44 82 GLU A C 1
ATOM 666 O O . GLU A 1 82 ? 4.675 11.832 -12.281 1.00 96.44 82 GLU A O 1
ATOM 671 N N . LYS A 1 83 ? 3.522 12.758 -10.597 1.00 97.25 83 LYS A N 1
ATOM 672 C CA . LYS A 1 83 ? 3.092 13.938 -11.370 1.00 97.25 83 LYS A CA 1
ATOM 673 C C . LYS A 1 83 ? 4.251 14.815 -11.835 1.00 97.25 83 LYS A C 1
ATOM 675 O O . LYS A 1 83 ? 4.124 15.476 -12.863 1.00 97.25 83 LYS A O 1
ATOM 680 N N . ALA A 1 84 ? 5.355 14.849 -11.090 1.00 97.44 84 ALA A N 1
ATOM 681 C CA . ALA A 1 84 ? 6.552 15.589 -11.483 1.00 97.44 84 ALA A CA 1
ATOM 682 C C . ALA A 1 84 ? 7.262 14.967 -12.704 1.00 97.44 84 ALA A C 1
ATOM 684 O O . ALA A 1 84 ? 8.073 15.639 -13.346 1.00 97.44 84 ALA A O 1
ATOM 685 N N . GLY A 1 85 ? 6.922 13.721 -13.048 1.00 97.00 85 GLY A N 1
ATOM 686 C CA . GLY A 1 85 ? 7.562 12.936 -14.091 1.00 97.00 85 GLY A CA 1
ATOM 687 C C . GLY A 1 85 ? 8.820 12.234 -13.586 1.00 97.00 85 GLY A C 1
ATOM 688 O O . GLY A 1 85 ? 9.596 12.778 -12.800 1.00 97.00 85 GLY A O 1
ATOM 689 N N . ASP A 1 86 ? 9.048 11.020 -14.078 1.00 97.50 86 ASP A N 1
ATOM 690 C CA . ASP A 1 86 ? 10.198 10.214 -13.680 1.00 97.50 86 ASP A CA 1
ATOM 691 C C . ASP A 1 86 ? 11.405 10.486 -14.583 1.00 97.50 86 ASP A C 1
ATOM 693 O O . ASP A 1 86 ? 11.292 10.524 -15.809 1.00 97.50 86 ASP A O 1
ATOM 697 N N . CYS A 1 87 ? 12.581 10.644 -13.972 1.00 96.56 87 CYS A N 1
ATOM 698 C CA . CYS A 1 87 ? 13.878 10.651 -14.658 1.00 96.56 87 CYS A CA 1
ATOM 699 C C . CYS A 1 87 ? 13.995 11.604 -15.861 1.00 96.56 87 CYS A C 1
ATOM 701 O O . CYS A 1 87 ? 14.739 11.332 -16.801 1.00 96.56 87 CYS A O 1
ATOM 703 N N . THR A 1 88 ? 13.314 12.753 -15.823 1.00 96.88 88 THR A N 1
ATOM 704 C CA . THR A 1 88 ? 13.256 13.723 -16.935 1.00 96.88 88 THR A CA 1
ATOM 705 C C . THR A 1 88 ? 14.608 14.340 -17.306 1.00 96.88 88 THR A C 1
ATOM 707 O O . THR A 1 88 ? 14.766 14.857 -18.410 1.00 96.88 88 THR A O 1
ATOM 710 N N . SER A 1 89 ? 15.593 14.279 -16.406 1.00 96.31 89 SER A N 1
ATOM 711 C CA . SER A 1 89 ? 16.965 14.749 -16.624 1.00 96.31 89 SER A CA 1
ATOM 712 C C . SER A 1 89 ? 17.947 13.654 -17.057 1.00 96.31 89 SER A C 1
ATOM 714 O O . SER A 1 89 ? 19.106 13.968 -17.334 1.00 96.31 89 SER A O 1
ATOM 716 N N . ALA A 1 90 ? 17.529 12.384 -17.105 1.00 96.62 90 ALA A N 1
ATOM 717 C CA . ALA A 1 90 ? 18.406 11.283 -17.487 1.00 96.62 90 ALA A CA 1
ATOM 718 C C . ALA A 1 90 ? 18.750 11.362 -18.981 1.00 96.62 90 ALA A C 1
ATOM 720 O O . ALA A 1 90 ? 17.870 11.442 -19.837 1.00 96.62 90 ALA A O 1
ATOM 721 N N . SER A 1 91 ? 20.047 11.339 -19.297 1.00 96.69 91 SER A N 1
ATOM 722 C CA . SER A 1 91 ? 20.546 11.535 -20.667 1.00 96.69 91 SER A CA 1
ATOM 723 C C . SER A 1 91 ? 21.261 10.310 -21.236 1.00 96.69 91 SER A C 1
ATOM 725 O O . SER A 1 91 ? 21.437 10.186 -22.447 1.00 96.69 91 SER A O 1
ATOM 727 N N . THR A 1 92 ? 21.652 9.379 -20.366 1.00 95.94 92 THR A N 1
ATOM 728 C CA . THR A 1 92 ? 22.326 8.132 -20.722 1.00 95.94 92 THR A CA 1
ATOM 729 C C . THR A 1 92 ? 21.596 6.936 -20.119 1.00 95.94 92 THR A C 1
ATOM 731 O O . THR A 1 92 ? 20.887 7.061 -19.123 1.00 95.94 92 THR A O 1
ATOM 734 N N . THR A 1 93 ? 21.802 5.738 -20.671 1.00 94.31 93 THR A N 1
ATOM 735 C CA . THR A 1 93 ? 21.263 4.497 -20.085 1.00 94.31 93 THR A CA 1
ATOM 736 C C . THR A 1 93 ? 21.725 4.293 -18.637 1.00 94.31 93 THR A C 1
ATOM 738 O O . THR A 1 93 ? 20.977 3.755 -17.826 1.00 94.31 93 THR A O 1
ATOM 741 N N . LEU A 1 94 ? 22.939 4.738 -18.290 1.00 94.88 94 LEU A N 1
ATOM 742 C CA . LEU A 1 94 ? 23.427 4.694 -16.913 1.00 94.88 94 LEU A CA 1
ATOM 743 C C . LEU A 1 94 ? 22.609 5.620 -16.003 1.00 94.88 94 LEU A C 1
ATOM 745 O O . LEU A 1 94 ? 22.166 5.164 -14.950 1.00 94.88 94 LEU A O 1
ATOM 749 N N . ASP A 1 95 ? 22.358 6.862 -16.431 1.00 96.25 95 ASP A N 1
ATOM 750 C CA . ASP A 1 95 ? 21.529 7.818 -15.681 1.00 96.25 95 ASP A CA 1
ATOM 751 C C . ASP A 1 95 ? 20.110 7.269 -15.483 1.00 96.25 95 ASP A C 1
ATOM 753 O O . ASP A 1 95 ? 19.560 7.351 -14.386 1.00 96.25 95 ASP A O 1
ATOM 757 N N . PHE A 1 96 ? 19.533 6.659 -16.526 1.00 95.75 96 PHE A N 1
ATOM 758 C CA . PHE A 1 96 ? 18.218 6.020 -16.456 1.00 95.75 96 PHE A CA 1
ATOM 759 C C . PHE A 1 96 ? 18.192 4.878 -15.440 1.00 95.75 96 PHE A C 1
ATOM 761 O O . PHE A 1 96 ? 17.310 4.847 -14.586 1.00 95.75 96 PHE A O 1
ATOM 768 N N . ASN A 1 97 ? 19.171 3.971 -15.495 1.00 94.88 97 ASN A N 1
ATOM 769 C CA . ASN A 1 97 ? 19.281 2.856 -14.555 1.00 94.88 97 ASN A CA 1
ATOM 770 C C . ASN A 1 97 ? 19.403 3.341 -13.104 1.00 94.88 97 ASN A C 1
ATOM 772 O O . ASN A 1 97 ? 18.739 2.809 -12.218 1.00 94.88 97 ASN A O 1
ATOM 776 N N . GLN A 1 98 ? 20.242 4.349 -12.858 1.00 96.31 98 GLN A N 1
ATOM 777 C CA . GLN A 1 98 ? 20.444 4.906 -11.520 1.00 96.31 98 GLN A CA 1
ATOM 778 C C . GLN A 1 98 ? 19.196 5.625 -11.007 1.00 96.31 98 GLN A C 1
ATOM 780 O O . GLN A 1 98 ? 18.809 5.448 -9.853 1.00 96.31 98 GLN A O 1
ATOM 785 N N . CYS A 1 99 ? 18.563 6.426 -11.863 1.00 97.75 99 CYS A N 1
ATOM 786 C CA . CYS A 1 99 ? 17.378 7.179 -11.496 1.00 97.75 99 CYS A CA 1
ATOM 787 C C . CYS A 1 99 ? 16.185 6.258 -11.207 1.00 97.75 99 CYS A C 1
ATOM 789 O O . CYS A 1 99 ? 15.626 6.341 -10.115 1.00 97.75 99 CYS A O 1
ATOM 791 N N . PHE A 1 100 ? 15.827 5.350 -12.123 1.00 97.25 100 PHE A N 1
ATOM 792 C CA . PHE A 1 100 ? 14.697 4.441 -11.904 1.00 97.25 100 PHE A CA 1
ATOM 793 C C . PHE A 1 100 ? 14.948 3.469 -10.755 1.00 97.25 100 PHE A C 1
ATOM 795 O O . PHE A 1 100 ? 14.022 3.216 -9.993 1.00 97.25 100 PHE A O 1
ATOM 802 N N . GLY A 1 101 ? 16.183 2.983 -10.580 1.00 96.25 101 GLY A N 1
ATOM 803 C CA . GLY A 1 101 ? 16.537 2.177 -9.410 1.00 96.25 101 GLY A CA 1
ATOM 804 C C . GLY A 1 101 ? 16.227 2.918 -8.108 1.00 96.25 101 GLY A C 1
ATOM 805 O O . GLY A 1 101 ? 15.474 2.420 -7.281 1.00 96.25 101 GLY A O 1
ATOM 806 N N . LYS A 1 102 ? 16.694 4.168 -7.979 1.00 97.50 102 LYS A N 1
ATOM 807 C CA . LYS A 1 102 ? 16.420 4.994 -6.795 1.00 97.50 102 LYS A CA 1
ATOM 808 C C . LYS A 1 102 ? 14.928 5.287 -6.600 1.00 97.50 102 LYS A C 1
ATOM 810 O O . LYS A 1 102 ? 14.451 5.265 -5.472 1.00 97.50 102 LYS A O 1
ATOM 815 N N . LEU A 1 103 ? 14.199 5.609 -7.671 1.00 97.62 103 LEU A N 1
ATOM 816 C CA . LEU A 1 103 ? 12.759 5.867 -7.574 1.00 97.62 103 LEU A CA 1
ATOM 817 C C . LEU A 1 103 ? 11.995 4.614 -7.136 1.00 97.62 103 LEU A C 1
ATOM 819 O O . LEU A 1 103 ? 11.110 4.724 -6.296 1.00 97.62 103 LEU A O 1
ATOM 823 N N . SER A 1 104 ? 12.359 3.443 -7.662 1.00 97.81 104 SER A N 1
ATOM 824 C CA . SER A 1 104 ? 11.774 2.165 -7.256 1.00 97.81 104 SER A CA 1
ATOM 825 C C . SER A 1 104 ? 12.070 1.843 -5.790 1.00 97.81 104 SER A C 1
ATOM 827 O O . SER A 1 104 ? 11.157 1.449 -5.071 1.00 97.81 104 SER A O 1
ATOM 829 N N . ASP A 1 105 ? 13.307 2.050 -5.326 1.00 97.62 105 ASP A N 1
ATOM 830 C CA . ASP A 1 105 ? 13.684 1.833 -3.922 1.00 97.62 105 ASP A CA 1
ATOM 831 C C . ASP A 1 105 ? 12.889 2.749 -2.976 1.00 97.62 105 ASP A C 1
ATOM 833 O O . ASP A 1 105 ? 12.354 2.293 -1.965 1.00 97.62 105 ASP A O 1
ATOM 837 N N . ASN A 1 106 ? 12.755 4.031 -3.329 1.00 97.94 106 ASN A N 1
ATOM 838 C CA . ASN A 1 106 ? 11.963 4.988 -2.556 1.00 97.94 106 ASN A CA 1
ATOM 839 C C . ASN A 1 106 ? 10.474 4.607 -2.522 1.00 97.94 106 ASN A C 1
ATOM 841 O O . ASN A 1 106 ? 9.838 4.683 -1.474 1.00 97.94 106 ASN A O 1
ATOM 845 N N . ALA A 1 107 ? 9.912 4.200 -3.663 1.00 98.31 107 ALA A N 1
ATOM 846 C CA . ALA A 1 107 ? 8.512 3.800 -3.744 1.00 98.31 107 ALA A CA 1
ATOM 847 C C . ALA A 1 107 ? 8.247 2.519 -2.934 1.00 98.31 107 ALA A C 1
ATOM 849 O O . ALA A 1 107 ? 7.212 2.411 -2.283 1.00 98.31 107 ALA A O 1
ATOM 850 N N . GLU A 1 108 ? 9.186 1.569 -2.929 1.00 98.50 108 GLU A N 1
ATOM 851 C CA . GLU A 1 108 ? 9.136 0.361 -2.096 1.00 98.50 108 GLU A CA 1
ATOM 852 C C . GLU A 1 108 ? 9.145 0.702 -0.597 1.00 98.50 108 GLU A C 1
ATOM 854 O O . GLU A 1 108 ? 8.428 0.076 0.184 1.00 98.50 108 GLU A O 1
ATOM 859 N N . GLU A 1 109 ? 9.942 1.688 -0.176 1.00 98.56 109 GLU A N 1
ATOM 860 C CA . GLU A 1 109 ? 9.933 2.189 1.203 1.00 98.56 109 GLU A CA 1
ATOM 861 C C . GLU A 1 109 ? 8.582 2.833 1.549 1.00 98.56 109 GLU A C 1
ATOM 863 O O . GLU A 1 109 ? 7.959 2.439 2.536 1.00 98.56 109 GLU A O 1
ATOM 868 N N . SER A 1 110 ? 8.073 3.733 0.698 1.00 98.44 110 SER A N 1
ATOM 869 C CA . SER A 1 110 ? 6.740 4.332 0.858 1.00 98.44 110 SER A CA 1
ATOM 870 C C . SER A 1 110 ? 5.635 3.269 0.936 1.00 98.44 110 SER A C 1
ATOM 872 O O . SER A 1 110 ? 4.741 3.374 1.774 1.00 98.44 110 SER A O 1
ATOM 874 N N . LEU A 1 111 ? 5.696 2.223 0.106 1.00 98.69 111 LEU A N 1
ATOM 875 C CA . LEU A 1 111 ? 4.733 1.124 0.147 1.00 98.69 111 LEU A CA 1
ATOM 876 C C . LEU A 1 111 ? 4.788 0.371 1.479 1.00 98.69 111 LEU A C 1
ATOM 878 O O . LEU A 1 111 ? 3.745 0.161 2.087 1.00 98.69 111 LEU A O 1
ATOM 882 N N . LYS A 1 112 ? 5.977 0.036 1.987 1.00 98.75 112 LYS A N 1
ATOM 883 C CA . LYS A 1 112 ? 6.122 -0.628 3.296 1.00 98.75 112 LYS A CA 1
ATOM 884 C C . LYS A 1 112 ? 5.577 0.215 4.444 1.00 98.75 112 LYS A C 1
ATOM 886 O O . LYS A 1 112 ? 4.935 -0.320 5.348 1.00 98.75 112 LYS A O 1
ATOM 891 N N . GLU A 1 113 ? 5.815 1.526 4.420 1.00 98.69 113 GLU A N 1
ATOM 892 C CA . GLU A 1 113 ? 5.226 2.445 5.399 1.00 98.69 113 GLU A CA 1
ATOM 893 C C . GLU A 1 113 ? 3.693 2.419 5.325 1.00 98.69 113 GLU A C 1
ATOM 895 O O . GLU A 1 113 ? 3.026 2.346 6.359 1.00 98.69 113 GLU A O 1
ATOM 900 N N . PHE A 1 114 ? 3.131 2.433 4.114 1.00 98.62 114 PHE A N 1
ATOM 901 C CA . PHE A 1 114 ? 1.687 2.396 3.891 1.00 98.62 114 PHE A CA 1
ATOM 902 C C . PHE A 1 114 ? 1.063 1.062 4.335 1.00 98.62 114 PHE A C 1
ATOM 904 O O . PHE A 1 114 ? 0.072 1.063 5.067 1.00 98.62 114 PHE A O 1
ATOM 911 N N . GLU A 1 115 ? 1.677 -0.070 3.973 1.00 98.62 115 GLU A N 1
ATOM 912 C CA . GLU A 1 115 ? 1.289 -1.417 4.417 1.00 98.62 115 GLU A CA 1
ATOM 913 C C . GLU A 1 115 ? 1.287 -1.507 5.955 1.00 98.62 115 GLU A C 1
ATOM 915 O O . GLU A 1 115 ? 0.338 -2.014 6.555 1.00 98.62 115 GLU A O 1
ATOM 920 N N . SER A 1 116 ? 2.306 -0.945 6.618 1.00 98.62 116 SER A N 1
ATOM 921 C CA . SER A 1 116 ? 2.376 -0.905 8.083 1.00 98.62 116 SER A CA 1
ATOM 922 C C . SER A 1 116 ? 1.241 -0.087 8.703 1.00 98.62 116 SER A C 1
ATOM 924 O O . SER A 1 116 ? 0.721 -0.464 9.756 1.00 98.62 116 SER A O 1
ATOM 926 N N . VAL A 1 117 ? 0.849 1.028 8.080 1.00 98.44 117 VAL A N 1
ATOM 927 C CA . VAL A 1 117 ? -0.287 1.834 8.545 1.00 98.44 117 VAL A CA 1
ATOM 928 C C . VAL A 1 117 ? -1.593 1.053 8.412 1.00 98.44 117 VAL A C 1
ATOM 930 O O . VAL A 1 117 ? -2.375 1.027 9.363 1.00 98.44 117 VAL A O 1
ATOM 933 N N . ILE A 1 118 ? -1.816 0.370 7.284 1.00 98.31 118 ILE A N 1
ATOM 934 C CA . ILE A 1 118 ? -2.994 -0.490 7.088 1.00 98.31 118 ILE A CA 1
ATOM 935 C C . ILE A 1 118 ? -3.037 -1.582 8.155 1.00 98.31 118 ILE A C 1
ATOM 937 O O . ILE A 1 118 ? -4.067 -1.761 8.802 1.00 98.31 118 ILE A O 1
ATOM 941 N N . HIS A 1 119 ? -1.918 -2.264 8.399 1.00 97.94 119 HIS A N 1
ATOM 942 C CA . HIS A 1 119 ? -1.839 -3.307 9.416 1.00 97.94 119 HIS A CA 1
ATOM 943 C C . HIS A 1 119 ? -2.251 -2.787 10.808 1.00 97.94 119 HIS A C 1
ATOM 945 O O . HIS A 1 119 ? -2.991 -3.458 11.530 1.00 97.94 119 HIS A O 1
ATOM 951 N N . GLU A 1 120 ? -1.828 -1.577 11.194 1.00 97.69 120 GLU A N 1
ATOM 952 C CA . GLU A 1 120 ? -2.274 -0.960 12.450 1.00 97.69 120 GLU A CA 1
ATOM 953 C C . GLU A 1 120 ? -3.752 -0.538 12.433 1.00 97.69 120 GLU A C 1
ATOM 955 O O . GLU A 1 120 ? -4.438 -0.688 13.445 1.00 97.69 120 GLU A O 1
ATOM 960 N N . LEU A 1 121 ? -4.274 -0.058 11.301 1.00 96.75 121 LEU A N 1
ATOM 961 C CA . LEU A 1 121 ? -5.690 0.302 11.154 1.00 96.75 121 LEU A CA 1
ATOM 962 C C . LEU A 1 121 ? -6.630 -0.914 11.199 1.00 96.75 121 LEU A C 1
ATOM 964 O O . LEU A 1 121 ? -7.815 -0.761 11.497 1.00 96.75 121 LEU A O 1
ATOM 968 N N . LEU A 1 122 ? -6.128 -2.125 10.946 1.00 96.00 122 LEU A N 1
ATOM 969 C CA . LEU A 1 122 ? -6.892 -3.372 11.077 1.00 96.00 122 LEU A CA 1
ATOM 970 C C . LEU A 1 122 ? -7.034 -3.854 12.536 1.00 96.00 122 LEU A C 1
ATOM 972 O O . LEU A 1 122 ? -7.707 -4.861 12.800 1.00 96.00 122 LEU A O 1
ATOM 976 N N . VAL A 1 123 ? -6.446 -3.143 13.506 1.00 94.69 123 VAL A N 1
ATOM 977 C CA . VAL A 1 123 ? -6.631 -3.410 14.940 1.00 94.69 123 VAL A CA 1
ATOM 978 C C . VAL A 1 123 ? -8.024 -2.930 15.381 1.00 94.69 123 VAL A C 1
ATOM 980 O O . VAL A 1 123 ? -8.377 -1.765 15.190 1.00 94.69 123 VAL A O 1
ATOM 983 N N . PRO A 1 124 ? -8.849 -3.791 16.007 1.00 93.56 124 PRO A N 1
ATOM 984 C CA . PRO A 1 124 ? -10.232 -3.462 16.297 1.00 93.56 124 PRO A CA 1
ATOM 985 C C . PRO A 1 124 ? -10.317 -2.450 17.446 1.00 93.56 124 PRO A C 1
ATOM 987 O O . PRO A 1 124 ? -9.454 -2.443 18.334 1.00 93.56 124 PRO A O 1
ATOM 990 N N . PRO A 1 125 ? -11.394 -1.648 17.509 1.00 94.75 125 PRO A N 1
ATOM 991 C CA . PRO A 1 125 ? -11.622 -0.780 18.651 1.00 94.75 125 PRO A CA 1
ATOM 992 C C . PRO A 1 125 ? -11.749 -1.593 19.947 1.00 94.75 125 PRO A C 1
ATOM 994 O O . PRO A 1 125 ? -12.235 -2.737 19.929 1.00 94.75 125 PRO A O 1
ATOM 997 N N . PRO A 1 126 ? -11.379 -1.001 21.101 1.00 95.12 126 PRO A N 1
ATOM 998 C CA . PRO A 1 126 ? -11.657 -1.589 22.402 1.00 95.12 126 PRO A CA 1
ATOM 999 C C . PRO A 1 126 ? -13.134 -1.973 22.512 1.00 95.12 126 PRO A C 1
ATOM 1001 O O . PRO A 1 126 ? -14.006 -1.226 22.073 1.00 95.12 126 PRO A O 1
ATOM 1004 N N . GLN A 1 127 ? -13.425 -3.119 23.126 1.00 93.38 127 GLN A N 1
ATOM 1005 C CA . GLN A 1 127 ? -14.803 -3.565 23.326 1.00 93.38 127 GLN A CA 1
ATOM 1006 C C . GLN A 1 127 ? -15.389 -2.982 24.622 1.00 93.38 127 GLN A C 1
ATOM 1008 O O . GLN A 1 127 ? -14.685 -2.931 25.644 1.00 93.38 127 GLN A O 1
ATOM 1013 N N . PRO A 1 128 ? -16.660 -2.540 24.615 1.00 93.19 128 PRO A N 1
ATOM 1014 C CA . PRO A 1 128 ? -17.330 -2.110 25.829 1.00 93.19 128 PRO A CA 1
ATOM 1015 C C . PRO A 1 128 ? -17.526 -3.294 26.793 1.00 93.19 128 PRO A C 1
ATOM 1017 O O . PRO A 1 128 ? -17.701 -4.435 26.355 1.00 93.19 128 PRO A O 1
ATOM 1020 N N . PRO A 1 129 ? -17.511 -3.055 28.117 1.00 91.19 129 PRO A N 1
ATOM 1021 C CA . PRO A 1 129 ? -17.665 -4.127 29.094 1.00 91.19 129 PRO A CA 1
ATOM 1022 C C . PRO A 1 129 ? -19.009 -4.845 28.918 1.00 91.19 129 PRO A C 1
ATOM 1024 O O . PRO A 1 129 ? -20.056 -4.199 28.882 1.00 91.19 129 PRO A O 1
ATOM 1027 N N . GLY A 1 130 ? -18.982 -6.178 28.849 1.00 90.19 130 GLY A N 1
ATOM 1028 C CA . GLY A 1 130 ? -20.191 -7.009 28.790 1.00 90.19 130 GLY A CA 1
ATOM 1029 C C . GLY A 1 130 ? -20.849 -7.130 27.412 1.00 90.19 130 GLY A C 1
ATOM 1030 O O . GLY A 1 130 ? -21.929 -7.705 27.323 1.00 90.19 130 GLY A O 1
ATOM 1031 N N . VAL A 1 131 ? -20.224 -6.622 26.345 1.00 88.12 131 VAL A N 1
ATOM 1032 C CA . VAL A 1 131 ? -20.714 -6.781 24.968 1.00 88.12 131 VAL A CA 1
ATOM 1033 C C . VAL A 1 131 ? -19.878 -7.836 24.251 1.00 88.12 131 VAL A C 1
ATOM 1035 O O . VAL A 1 131 ? -18.654 -7.730 24.192 1.00 88.12 131 VAL A O 1
ATOM 1038 N N . SER A 1 132 ? -20.534 -8.863 23.710 1.00 82.75 132 SER A N 1
ATOM 1039 C CA . SER A 1 132 ? -19.890 -9.827 22.817 1.00 82.75 132 SER A CA 1
ATOM 1040 C C . SER A 1 132 ? -19.821 -9.268 21.391 1.00 82.75 132 SER A C 1
ATOM 1042 O O . SER A 1 132 ? -20.780 -8.618 20.964 1.00 82.75 132 SER A O 1
ATOM 1044 N N . PRO A 1 133 ? -18.753 -9.549 20.625 1.00 78.81 133 PRO A N 1
ATOM 1045 C CA . PRO A 1 133 ? -18.657 -9.122 19.235 1.00 78.81 133 PRO A CA 1
ATOM 1046 C C . PRO A 1 133 ? -19.847 -9.632 18.402 1.00 78.81 133 PRO A C 1
ATOM 1048 O O . PRO A 1 133 ? -20.286 -10.773 18.602 1.00 78.81 133 PRO A O 1
ATOM 1051 N N . PRO A 1 134 ? -20.371 -8.824 17.465 1.00 73.06 134 PRO A N 1
ATOM 1052 C CA . PRO A 1 134 ? -21.403 -9.277 16.545 1.00 73.06 134 PRO A CA 1
ATOM 1053 C C . PRO A 1 134 ? -20.879 -10.444 15.707 1.00 73.06 134 PRO A C 1
ATOM 1055 O O . PRO A 1 134 ? -19.770 -10.401 15.181 1.00 73.06 134 PRO A O 1
ATOM 1058 N N . THR A 1 135 ? -21.671 -11.511 15.627 1.00 70.88 135 THR A N 1
ATOM 1059 C CA . THR A 1 135 ? -21.170 -12.829 15.217 1.00 70.88 135 THR A CA 1
ATOM 1060 C C . THR A 1 135 ? -21.380 -13.118 13.727 1.00 70.88 135 THR A C 1
ATOM 1062 O O . THR A 1 135 ? -20.598 -13.870 13.152 1.00 70.88 135 THR A O 1
ATOM 1065 N N . HIS A 1 136 ? -22.380 -12.512 13.067 1.00 79.06 136 HIS A N 1
ATOM 1066 C CA . HIS A 1 136 ? -22.743 -12.862 11.685 1.00 79.06 136 HIS A CA 1
ATOM 1067 C C . HIS A 1 136 ? -23.332 -11.685 10.893 1.00 79.06 136 HIS A C 1
ATOM 1069 O O . HIS A 1 136 ? -24.241 -11.004 11.369 1.00 79.06 136 HIS A O 1
ATOM 1075 N N . GLY A 1 137 ? -22.846 -11.494 9.664 1.00 82.75 137 GLY A N 1
ATOM 1076 C CA . GLY A 1 137 ? -23.467 -10.656 8.638 1.00 82.75 137 GLY A CA 1
ATOM 1077 C C . GLY A 1 137 ? -24.066 -11.501 7.501 1.00 82.75 137 GLY A C 1
ATOM 1078 O O . GLY A 1 137 ? -23.887 -12.720 7.472 1.00 82.75 137 GLY A O 1
ATOM 1079 N N . PRO A 1 138 ? -24.754 -10.880 6.524 1.00 87.56 138 PRO A N 1
ATOM 1080 C CA . PRO A 1 138 ? -25.325 -11.590 5.372 1.00 87.56 138 PRO A CA 1
ATOM 1081 C C . PRO A 1 138 ? -24.266 -12.265 4.480 1.00 87.56 138 PRO A C 1
ATOM 1083 O O . PRO A 1 138 ? -24.596 -13.182 3.737 1.00 87.56 138 PRO A O 1
ATOM 1086 N N . ALA A 1 139 ? -23.001 -11.842 4.578 1.00 89.69 139 ALA A N 1
ATOM 1087 C CA . ALA A 1 139 ? -21.859 -12.435 3.881 1.00 89.69 139 ALA A CA 1
ATOM 1088 C C . ALA A 1 139 ? -21.171 -13.575 4.666 1.00 89.69 139 ALA A C 1
ATOM 1090 O O . ALA A 1 139 ? -20.138 -14.076 4.234 1.00 89.69 139 ALA A O 1
ATOM 1091 N N . GLY A 1 140 ? -21.725 -13.989 5.812 1.00 88.94 140 GLY A N 1
ATOM 1092 C CA . GLY A 1 140 ? -21.141 -15.006 6.687 1.00 88.94 140 GLY A CA 1
ATOM 1093 C C . GLY A 1 140 ? -20.541 -14.430 7.976 1.00 88.94 140 GLY A C 1
ATOM 1094 O O . GLY A 1 140 ? -20.843 -13.294 8.360 1.00 88.94 140 GLY A O 1
ATOM 1095 N N . PRO A 1 141 ? -19.745 -15.231 8.707 1.00 87.38 141 PRO A N 1
ATOM 1096 C CA . PRO A 1 141 ? -19.043 -14.771 9.900 1.00 87.38 141 PRO A CA 1
ATOM 1097 C C . PRO A 1 141 ? -18.069 -13.641 9.557 1.00 87.38 141 PRO A C 1
ATOM 1099 O O . PRO A 1 141 ? -17.297 -13.754 8.606 1.00 87.38 141 PRO A O 1
ATOM 1102 N N . SER A 1 142 ? -18.083 -12.571 10.350 1.00 88.31 142 SER A N 1
ATOM 1103 C CA . SER A 1 142 ? -17.057 -11.534 10.248 1.00 88.31 142 SER A CA 1
ATOM 1104 C C . SER A 1 142 ? -15.700 -12.122 10.628 1.00 88.31 142 SER A C 1
ATOM 1106 O O . SER A 1 142 ? -15.590 -12.838 11.626 1.00 88.31 142 SER A O 1
ATOM 1108 N N . LEU A 1 143 ? -14.667 -11.804 9.851 1.00 91.00 143 LEU A N 1
ATOM 1109 C CA . LEU A 1 143 ? -13.300 -12.183 10.185 1.00 91.00 143 LEU A CA 1
ATOM 1110 C C . LEU A 1 143 ? -12.872 -11.496 11.488 1.00 91.00 143 LEU A C 1
ATOM 1112 O O . LEU A 1 143 ? -13.167 -10.322 11.722 1.00 91.00 143 LEU A O 1
ATOM 1116 N N . SER A 1 144 ? -12.164 -12.230 12.344 1.00 90.44 144 SER A N 1
ATOM 1117 C CA . SER A 1 144 ? -11.438 -11.617 13.458 1.00 90.44 144 SER A CA 1
ATOM 1118 C C . SER A 1 144 ? -10.313 -10.728 12.923 1.00 90.44 144 SER A C 1
ATOM 1120 O O . SER A 1 144 ? -9.830 -10.935 11.813 1.00 90.44 144 SER A O 1
ATOM 1122 N N . SER A 1 145 ? -9.842 -9.767 13.721 1.00 91.19 145 SER A N 1
ATOM 1123 C CA . SER A 1 145 ? -8.713 -8.909 13.321 1.00 91.19 145 SER A CA 1
ATOM 1124 C C . SER A 1 145 ? -7.469 -9.718 12.939 1.00 91.19 145 SER A C 1
ATOM 1126 O O . SER A 1 145 ? -6.847 -9.435 11.923 1.00 91.19 145 SER A O 1
ATOM 1128 N N . THR A 1 146 ? -7.167 -10.798 13.666 1.00 93.62 146 THR A N 1
ATOM 1129 C CA . THR A 1 146 ? -6.067 -11.708 13.314 1.00 93.62 146 THR A CA 1
ATOM 1130 C C . THR A 1 146 ? -6.267 -12.363 11.948 1.00 93.62 146 THR A C 1
ATOM 1132 O O . THR A 1 146 ? -5.309 -12.502 11.199 1.00 93.62 146 THR A O 1
ATOM 1135 N N . GLN A 1 147 ? -7.500 -12.748 11.605 1.00 95.12 147 GLN A N 1
ATOM 1136 C CA . GLN A 1 147 ? -7.799 -13.282 10.275 1.00 95.12 147 GLN A CA 1
ATOM 1137 C C . GLN A 1 147 ? -7.698 -12.199 9.196 1.00 95.12 147 GLN A C 1
ATOM 1139 O O . GLN A 1 147 ? -7.137 -12.471 8.148 1.00 95.12 147 GLN A O 1
ATOM 1144 N N . LEU A 1 148 ? -8.179 -10.977 9.450 1.00 94.44 148 LEU A N 1
ATOM 1145 C CA . LEU A 1 148 ? -8.054 -9.861 8.502 1.00 94.44 148 LEU A CA 1
ATOM 1146 C C . L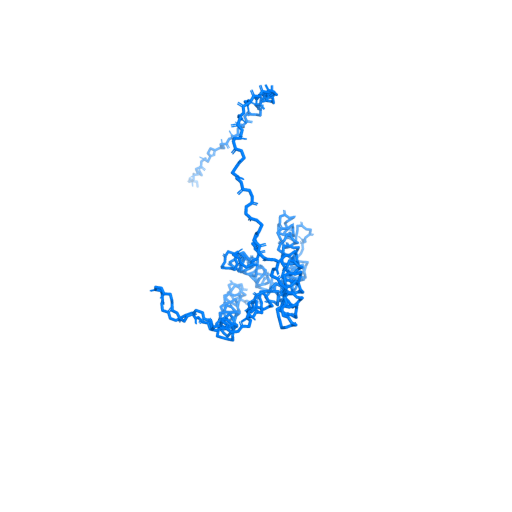EU A 1 148 ? -6.593 -9.518 8.200 1.00 94.44 148 LEU A C 1
ATOM 1148 O O . LEU A 1 148 ? -6.244 -9.336 7.040 1.00 94.44 148 LEU A O 1
ATOM 1152 N N . ILE A 1 149 ? -5.753 -9.463 9.233 1.00 96.44 149 ILE A N 1
ATOM 1153 C CA . ILE A 1 149 ? -4.310 -9.246 9.096 1.00 96.44 149 ILE A CA 1
ATOM 1154 C C . ILE A 1 149 ? -3.673 -10.380 8.284 1.00 96.44 149 ILE A C 1
ATOM 1156 O O . ILE A 1 149 ? -2.937 -10.115 7.344 1.00 96.44 149 ILE A O 1
ATOM 1160 N N . ALA A 1 150 ? -4.008 -11.638 8.583 1.00 97.31 150 ALA A N 1
ATOM 1161 C CA . ALA A 1 150 ? -3.466 -12.775 7.842 1.00 97.31 150 ALA A CA 1
ATOM 1162 C C . ALA A 1 150 ? -3.887 -12.781 6.360 1.00 97.31 150 ALA A C 1
ATOM 1164 O O . ALA A 1 150 ? -3.085 -13.130 5.496 1.00 97.31 150 ALA A O 1
ATOM 1165 N N . GLU A 1 151 ? -5.129 -12.393 6.056 1.00 96.88 151 GLU A N 1
ATOM 1166 C CA . GLU A 1 151 ? -5.591 -12.236 4.672 1.00 96.88 151 GLU A CA 1
ATOM 1167 C C . GLU A 1 151 ? -4.847 -11.099 3.963 1.00 96.88 151 GLU A C 1
ATOM 1169 O O . GLU A 1 151 ? -4.405 -11.284 2.830 1.00 96.88 151 GLU A O 1
ATOM 1174 N N . PHE A 1 152 ? -4.646 -9.959 4.635 1.00 97.69 152 PHE A N 1
ATOM 1175 C CA . PHE A 1 152 ? -3.833 -8.860 4.111 1.00 97.69 152 PHE A CA 1
ATOM 1176 C C . PHE A 1 152 ? -2.408 -9.332 3.788 1.00 97.69 152 PHE A C 1
ATOM 1178 O O . PHE A 1 152 ? -1.982 -9.235 2.641 1.00 97.69 152 PHE A O 1
ATOM 1185 N N . ASP A 1 153 ? -1.715 -9.956 4.742 1.00 98.38 153 ASP A N 1
ATOM 1186 C CA . ASP A 1 153 ? -0.349 -10.457 4.549 1.00 98.38 153 ASP A CA 1
ATOM 1187 C C . ASP A 1 153 ? -0.246 -11.448 3.376 1.00 98.38 153 ASP A C 1
ATOM 1189 O O . ASP A 1 153 ? 0.733 -11.445 2.620 1.00 98.38 153 ASP A O 1
ATOM 1193 N N . ASN A 1 154 ? -1.260 -12.300 3.201 1.00 98.44 154 ASN A N 1
ATOM 1194 C CA . ASN A 1 154 ? -1.319 -13.264 2.107 1.00 98.44 154 ASN A CA 1
ATOM 1195 C C . ASN A 1 154 ? -1.507 -12.587 0.737 1.00 98.44 154 ASN A C 1
ATOM 1197 O O . ASN A 1 154 ? -0.852 -12.973 -0.241 1.00 98.44 154 ASN A O 1
ATOM 1201 N N . VAL A 1 155 ? -2.373 -11.571 0.660 1.00 98.12 155 VAL A N 1
ATOM 1202 C CA . VAL A 1 155 ? -2.563 -10.759 -0.551 1.00 98.12 155 VAL A CA 1
ATOM 1203 C C . VAL A 1 155 ? -1.272 -10.022 -0.900 1.00 98.12 155 VAL A C 1
ATOM 1205 O O . VAL A 1 155 ? -0.805 -10.145 -2.032 1.00 98.12 155 VAL A O 1
ATOM 1208 N N . GLU A 1 156 ? -0.631 -9.370 0.070 1.00 98.50 156 GLU A N 1
ATOM 1209 C CA . GLU A 1 156 ? 0.622 -8.638 -0.146 1.00 98.50 156 GLU A CA 1
ATOM 1210 C C . GLU A 1 156 ? 1.760 -9.562 -0.591 1.00 98.50 156 GLU A C 1
ATOM 1212 O O . GLU A 1 156 ? 2.535 -9.244 -1.496 1.00 98.50 156 GLU A O 1
ATOM 1217 N N . ASN A 1 157 ? 1.853 -10.760 -0.009 1.00 98.62 157 ASN A N 1
ATOM 1218 C CA . ASN A 1 157 ? 2.811 -11.764 -0.457 1.00 98.62 157 ASN A CA 1
ATOM 1219 C C . ASN A 1 157 ? 2.548 -12.216 -1.906 1.00 98.62 157 ASN A C 1
ATOM 1221 O O . ASN A 1 157 ? 3.485 -12.326 -2.698 1.00 98.62 157 ASN A O 1
ATOM 1225 N N . SER A 1 158 ? 1.285 -12.447 -2.267 1.00 98.50 158 SER A N 1
ATOM 1226 C CA . SER A 1 158 ? 0.902 -12.836 -3.631 1.00 98.50 158 SER A CA 1
ATOM 1227 C C . SER A 1 158 ? 1.198 -11.723 -4.639 1.00 98.50 158 SER A C 1
ATOM 1229 O O . SER A 1 158 ? 1.725 -11.983 -5.723 1.00 98.50 158 SER A O 1
ATOM 1231 N N . TRP A 1 159 ? 0.923 -10.471 -4.269 1.00 98.62 159 TRP A N 1
ATOM 1232 C CA . TRP A 1 159 ? 1.233 -9.306 -5.088 1.00 98.62 159 TRP A CA 1
ATOM 1233 C C . TRP A 1 159 ? 2.744 -9.139 -5.304 1.00 98.62 159 TRP A C 1
ATOM 1235 O O . TRP A 1 159 ? 3.176 -8.934 -6.440 1.00 98.62 159 TRP A O 1
ATOM 1245 N N . ARG A 1 160 ? 3.570 -9.319 -4.262 1.00 98.69 160 ARG A N 1
ATOM 1246 C CA . ARG A 1 160 ? 5.039 -9.270 -4.390 1.00 98.69 160 ARG A CA 1
ATOM 1247 C C . ARG A 1 160 ? 5.570 -10.305 -5.386 1.00 98.69 160 ARG A C 1
ATOM 1249 O O . ARG A 1 160 ? 6.415 -9.965 -6.212 1.00 98.69 160 ARG A O 1
ATOM 1256 N N . GLN A 1 161 ? 5.039 -11.530 -5.364 1.00 98.62 161 GLN A N 1
ATOM 1257 C CA . GLN A 1 161 ? 5.399 -12.578 -6.332 1.00 98.62 161 GLN A CA 1
ATOM 1258 C C . GLN A 1 161 ? 4.978 -12.219 -7.764 1.00 98.62 161 GLN A C 1
ATOM 1260 O O . GLN A 1 161 ? 5.731 -12.446 -8.718 1.00 98.62 161 GLN A O 1
ATOM 1265 N N . TYR A 1 162 ? 3.782 -11.642 -7.922 1.00 98.62 162 TYR A N 1
ATOM 1266 C CA . TYR A 1 162 ? 3.315 -11.136 -9.211 1.00 98.62 162 TYR A CA 1
ATOM 1267 C C . TYR A 1 162 ? 4.238 -10.036 -9.744 1.00 98.62 162 TYR A C 1
ATOM 1269 O O . TYR A 1 162 ? 4.698 -10.142 -10.882 1.00 98.62 162 TYR A O 1
ATOM 1277 N N . ARG A 1 163 ? 4.560 -9.028 -8.922 1.00 98.62 163 ARG A N 1
ATOM 1278 C CA . ARG A 1 163 ? 5.475 -7.936 -9.279 1.00 98.62 163 ARG A CA 1
ATOM 1279 C C . ARG A 1 163 ? 6.824 -8.474 -9.742 1.00 98.62 163 ARG A C 1
ATOM 1281 O O . ARG A 1 163 ? 7.262 -8.142 -10.839 1.00 98.62 163 ARG A O 1
ATOM 1288 N N . GLU A 1 164 ? 7.445 -9.344 -8.948 1.00 98.44 164 GLU A N 1
ATOM 1289 C CA . GLU A 1 164 ? 8.747 -9.936 -9.271 1.00 98.44 164 GLU A CA 1
ATOM 1290 C C . GLU A 1 164 ? 8.719 -10.659 -10.624 1.00 98.44 164 GLU A C 1
ATOM 1292 O O . GLU A 1 164 ? 9.581 -10.436 -11.479 1.00 98.44 164 GLU A O 1
ATOM 1297 N N . THR A 1 165 ? 7.695 -11.483 -10.856 1.00 98.44 165 THR A N 1
ATOM 1298 C CA . THR A 1 165 ? 7.553 -12.236 -12.108 1.00 98.44 165 THR A CA 1
ATOM 1299 C C . THR A 1 165 ? 7.320 -11.302 -13.299 1.00 98.44 165 THR A C 1
ATOM 1301 O O . THR A 1 165 ? 7.965 -11.449 -14.341 1.00 98.44 165 THR A O 1
ATOM 1304 N N . ALA A 1 166 ? 6.431 -10.316 -13.153 1.00 98.25 166 ALA A N 1
ATOM 1305 C CA . ALA A 1 166 ? 6.104 -9.358 -14.204 1.00 98.25 166 ALA A CA 1
ATOM 1306 C C . ALA A 1 166 ? 7.314 -8.492 -14.588 1.00 98.25 166 ALA A C 1
ATOM 1308 O O . ALA A 1 166 ? 7.617 -8.332 -15.773 1.00 98.25 166 ALA A O 1
ATOM 1309 N N . CYS A 1 167 ? 8.058 -7.985 -13.606 1.00 97.94 167 CYS A N 1
ATOM 1310 C CA . CYS A 1 167 ? 9.196 -7.108 -13.865 1.00 97.94 167 CYS A CA 1
ATOM 1311 C C . CYS A 1 167 ? 10.451 -7.873 -14.301 1.00 97.94 167 CYS A C 1
ATOM 1313 O O . CYS A 1 167 ? 11.233 -7.362 -15.104 1.00 97.94 167 CYS A O 1
ATOM 1315 N N . THR A 1 168 ? 10.583 -9.147 -13.924 1.00 97.31 168 THR A N 1
ATOM 1316 C CA . THR A 1 168 ? 11.560 -10.056 -14.546 1.00 97.31 168 THR A CA 1
ATOM 1317 C C . THR A 1 168 ? 11.250 -10.282 -16.031 1.00 97.31 168 THR A C 1
ATOM 1319 O O . THR A 1 168 ? 12.160 -10.311 -16.860 1.00 97.31 168 THR A O 1
ATOM 1322 N N . ALA A 1 169 ? 9.975 -10.404 -16.416 1.00 96.94 169 ALA A N 1
ATOM 1323 C CA . ALA A 1 169 ? 9.608 -10.490 -17.830 1.00 96.94 169 ALA A CA 1
ATOM 1324 C C . ALA A 1 169 ? 9.960 -9.198 -18.593 1.00 96.94 169 ALA A C 1
ATOM 1326 O O . ALA A 1 169 ? 10.487 -9.273 -19.705 1.00 96.94 169 ALA A O 1
ATOM 1327 N N . ALA A 1 170 ? 9.756 -8.026 -17.977 1.00 95.56 170 ALA A N 1
ATOM 1328 C CA . ALA A 1 170 ? 10.178 -6.741 -18.541 1.00 95.56 170 ALA A CA 1
ATOM 1329 C C . ALA A 1 170 ? 11.705 -6.661 -18.739 1.00 95.56 170 ALA A C 1
ATOM 1331 O O . ALA A 1 170 ? 12.163 -6.197 -19.783 1.00 95.56 170 ALA A O 1
ATOM 1332 N N . TYR A 1 171 ? 12.500 -7.178 -17.793 1.00 96.31 171 TYR A N 1
ATOM 1333 C CA . TYR A 1 171 ? 13.956 -7.302 -17.943 1.00 96.31 171 TYR A CA 1
ATOM 1334 C C . TYR A 1 171 ? 14.339 -8.142 -19.176 1.00 96.31 171 TYR A C 1
ATOM 1336 O O . TYR A 1 171 ? 15.178 -7.735 -19.988 1.00 96.31 171 TYR A O 1
ATOM 1344 N N . HIS A 1 172 ? 13.701 -9.305 -19.343 1.00 96.12 172 HIS A N 1
ATOM 1345 C CA . HIS A 1 172 ? 14.001 -10.239 -20.431 1.00 96.12 172 HIS A CA 1
ATOM 1346 C C . HIS A 1 172 ? 13.518 -9.780 -21.809 1.00 96.12 172 HIS A C 1
ATOM 1348 O O . HIS A 1 172 ? 14.073 -10.231 -22.806 1.00 96.12 172 HIS A O 1
ATOM 1354 N N . GLN A 1 173 ? 12.563 -8.848 -21.899 1.00 95.06 173 GLN A N 1
ATOM 1355 C CA . GLN A 1 173 ? 12.160 -8.253 -23.181 1.00 95.06 173 GLN A CA 1
ATOM 1356 C C . GLN A 1 173 ? 13.334 -7.573 -23.915 1.00 95.06 173 GLN A C 1
ATOM 1358 O O . GLN A 1 173 ? 13.292 -7.406 -25.132 1.00 95.06 173 GLN A O 1
ATOM 1363 N N . PHE A 1 174 ? 14.390 -7.206 -23.185 1.00 88.75 174 PHE A N 1
ATOM 1364 C CA . PHE A 1 174 ? 15.599 -6.575 -23.714 1.00 88.75 174 PHE A CA 1
ATOM 1365 C C . PHE A 1 174 ? 16.819 -7.508 -23.692 1.00 88.75 174 PHE A C 1
ATOM 1367 O O . PHE A 1 174 ? 17.952 -7.026 -23.623 1.00 88.75 174 PHE A O 1
ATOM 1374 N N . ASP A 1 1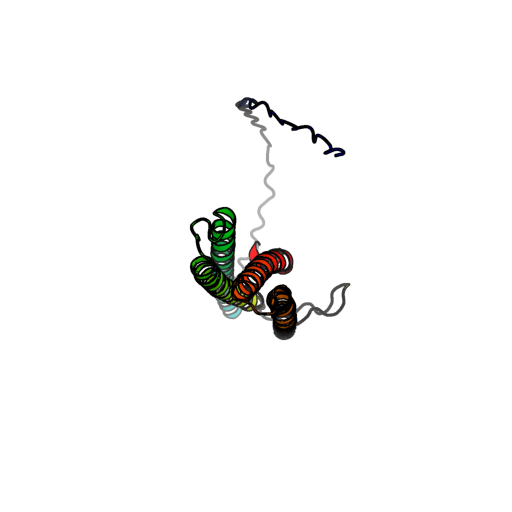75 ? 16.598 -8.829 -23.682 1.00 90.12 175 ASP A N 1
ATOM 1375 C CA . ASP A 1 175 ? 17.638 -9.870 -23.633 1.00 90.12 175 ASP A CA 1
ATOM 1376 C C . ASP A 1 175 ? 18.655 -9.672 -22.488 1.00 90.12 175 ASP A C 1
ATOM 1378 O O . ASP A 1 175 ? 19.820 -10.059 -22.573 1.00 90.12 175 ASP A O 1
ATOM 1382 N N . GLY A 1 176 ? 18.232 -9.007 -21.409 1.00 82.69 176 GLY A N 1
ATOM 1383 C CA . GLY A 1 176 ? 19.084 -8.678 -20.269 1.00 82.69 176 GLY A CA 1
ATOM 1384 C C . GLY A 1 176 ? 20.195 -7.653 -20.538 1.00 82.69 176 GLY A C 1
ATOM 1385 O O . GLY A 1 176 ? 21.113 -7.522 -19.721 1.00 82.69 176 GLY A O 1
ATOM 1386 N N . GLY A 1 177 ? 20.119 -6.907 -21.647 1.00 90.06 177 GLY A N 1
ATOM 1387 C CA . GLY A 1 177 ? 21.050 -5.829 -21.985 1.00 90.06 177 GLY A CA 1
ATOM 1388 C C . GLY A 1 177 ? 21.049 -4.669 -20.978 1.00 90.06 177 GLY A C 1
ATOM 1389 O O . GLY A 1 177 ? 20.295 -4.642 -20.005 1.00 90.06 177 GLY A O 1
ATOM 1390 N N . THR A 1 178 ? 21.880 -3.650 -21.217 1.00 85.69 178 THR A N 1
ATOM 1391 C CA . THR A 1 178 ? 22.032 -2.505 -20.294 1.00 85.69 178 THR A CA 1
ATOM 1392 C C . THR A 1 178 ? 20.745 -1.705 -20.080 1.00 85.69 178 THR A C 1
ATOM 1394 O O . THR A 1 178 ? 20.611 -1.076 -19.032 1.00 85.69 178 THR A O 1
ATOM 1397 N N . GLY A 1 179 ? 19.801 -1.753 -21.027 1.00 87.69 179 GLY A N 1
ATOM 1398 C CA . GLY A 1 179 ? 18.458 -1.183 -20.877 1.00 87.69 179 GLY A CA 1
ATOM 1399 C C . GLY A 1 179 ? 17.477 -2.067 -20.099 1.00 87.69 179 GLY A C 1
ATOM 1400 O O . GLY A 1 179 ? 16.532 -1.545 -19.518 1.00 87.69 179 GLY A O 1
ATOM 1401 N N . GLY A 1 180 ? 17.701 -3.384 -20.015 1.00 94.25 180 GLY A N 1
ATOM 1402 C CA . GLY A 1 180 ? 16.783 -4.298 -19.324 1.00 94.25 180 GLY A CA 1
ATOM 1403 C C . GLY A 1 180 ? 16.573 -3.915 -17.859 1.00 94.25 180 GLY A C 1
ATOM 1404 O O . GLY A 1 180 ? 15.451 -3.954 -17.365 1.00 94.25 180 GLY A O 1
ATOM 1405 N N . ARG A 1 181 ? 17.631 -3.459 -17.173 1.00 94.00 181 ARG A N 1
ATOM 1406 C CA . ARG A 1 181 ? 17.544 -3.009 -15.773 1.00 94.00 181 ARG A CA 1
ATOM 1407 C C . ARG A 1 181 ? 16.650 -1.781 -15.593 1.00 94.00 181 ARG A C 1
ATOM 1409 O O . ARG A 1 181 ? 15.866 -1.759 -14.652 1.00 94.00 181 ARG A O 1
ATOM 1416 N N . SER A 1 182 ? 16.725 -0.786 -16.481 1.00 92.62 182 SER A N 1
ATOM 1417 C CA . SER A 1 182 ? 15.860 0.397 -16.391 1.00 92.62 182 SER A CA 1
ATOM 1418 C C . SER A 1 182 ? 14.400 0.040 -16.640 1.00 92.62 182 SER A C 1
ATOM 1420 O O . SER A 1 182 ? 13.536 0.580 -15.963 1.00 92.62 182 SER A O 1
ATOM 1422 N N . PHE A 1 183 ? 14.118 -0.896 -17.554 1.00 94.50 183 PHE A N 1
ATOM 1423 C CA . PHE A 1 183 ? 12.748 -1.355 -17.804 1.00 94.50 183 PHE A CA 1
ATOM 1424 C C . PHE A 1 183 ? 12.191 -2.201 -16.656 1.00 94.50 183 PHE A C 1
ATOM 1426 O O . PHE A 1 183 ? 11.021 -2.053 -16.313 1.00 94.50 183 PHE A O 1
ATOM 1433 N N . GLN A 1 184 ? 13.021 -3.031 -16.020 1.00 97.06 184 GLN A N 1
ATOM 1434 C CA . GLN A 1 184 ? 12.650 -3.728 -14.788 1.00 97.06 184 GLN A CA 1
ATOM 1435 C C . GLN A 1 184 ? 12.302 -2.736 -13.674 1.00 97.06 184 GLN A C 1
ATOM 1437 O O . GLN A 1 184 ? 11.194 -2.782 -13.157 1.00 97.06 184 GLN A O 1
ATOM 1442 N N . ALA A 1 185 ? 13.194 -1.787 -13.374 1.00 96.75 185 ALA A N 1
ATOM 1443 C CA . ALA A 1 185 ? 12.967 -0.797 -12.321 1.00 96.75 185 ALA A CA 1
ATOM 1444 C C . ALA A 1 185 ? 11.774 0.131 -12.625 1.00 96.75 185 ALA A C 1
ATOM 1446 O O . ALA A 1 185 ? 11.037 0.522 -11.724 1.00 96.75 185 ALA A O 1
ATOM 1447 N N . GLN A 1 186 ? 11.542 0.467 -13.898 1.00 96.75 186 GLN A N 1
ATOM 1448 C CA . GLN A 1 186 ? 10.345 1.198 -14.317 1.00 96.75 186 GLN A CA 1
ATOM 1449 C C . GLN A 1 186 ? 9.070 0.368 -14.108 1.00 96.75 186 GLN A C 1
ATOM 1451 O O . GLN A 1 186 ? 8.054 0.913 -13.668 1.00 96.75 186 GLN A O 1
ATOM 1456 N N . CYS A 1 187 ? 9.108 -0.932 -14.417 1.00 98.31 187 CYS A N 1
ATOM 1457 C CA . CYS A 1 187 ? 8.013 -1.851 -14.119 1.00 98.31 187 CYS A CA 1
ATOM 1458 C C . CYS A 1 187 ? 7.739 -1.901 -12.613 1.00 98.31 187 CYS A C 1
ATOM 1460 O O . CYS A 1 187 ? 6.591 -1.706 -12.214 1.00 98.31 187 CYS A O 1
ATOM 1462 N N . ASP A 1 188 ? 8.780 -2.073 -11.791 1.00 98.44 188 ASP A N 1
ATOM 1463 C CA . ASP A 1 188 ? 8.658 -2.137 -10.333 1.00 98.44 188 ASP A CA 1
ATOM 1464 C C . ASP A 1 188 ? 7.999 -0.864 -9.792 1.00 98.44 188 ASP A C 1
ATOM 1466 O O . ASP A 1 188 ? 6.963 -0.937 -9.130 1.00 98.44 188 ASP A O 1
ATOM 1470 N N . LEU A 1 189 ? 8.524 0.308 -10.167 1.00 98.50 189 LEU A N 1
ATOM 1471 C CA . LEU A 1 189 ? 7.979 1.611 -9.782 1.00 98.50 189 LEU A CA 1
ATOM 1472 C C . LEU A 1 189 ? 6.502 1.769 -10.175 1.00 98.50 189 LEU A C 1
ATOM 1474 O O . LEU A 1 189 ? 5.685 2.237 -9.381 1.00 98.50 189 LEU A O 1
ATOM 1478 N N . THR A 1 190 ? 6.153 1.375 -11.401 1.00 98.44 190 THR A N 1
ATOM 1479 C CA . THR A 1 190 ? 4.779 1.476 -11.911 1.00 98.44 190 THR A CA 1
ATOM 1480 C C . THR A 1 190 ? 3.833 0.575 -11.123 1.00 98.44 190 THR A C 1
ATOM 1482 O O . THR A 1 190 ? 2.762 1.018 -10.706 1.00 98.44 190 THR A O 1
ATOM 1485 N N . LEU A 1 191 ? 4.220 -0.684 -10.896 1.00 98.69 191 LEU A N 1
ATOM 1486 C CA . LEU A 1 191 ? 3.390 -1.634 -10.161 1.00 98.69 191 LEU A CA 1
ATOM 1487 C C . LEU A 1 191 ? 3.239 -1.234 -8.693 1.00 98.69 191 LEU A C 1
ATOM 1489 O O . LEU A 1 191 ? 2.128 -1.315 -8.181 1.00 98.69 191 LEU A O 1
ATOM 1493 N N . ILE A 1 192 ? 4.296 -0.736 -8.044 1.00 98.75 192 ILE A N 1
ATOM 1494 C CA . ILE A 1 192 ? 4.227 -0.219 -6.669 1.00 98.75 192 ILE A CA 1
ATOM 1495 C C . ILE A 1 192 ? 3.218 0.931 -6.565 1.00 98.75 192 ILE A C 1
ATOM 1497 O O . ILE A 1 192 ? 2.327 0.900 -5.718 1.00 98.75 192 ILE A O 1
ATOM 1501 N N . ARG A 1 193 ? 3.307 1.931 -7.449 1.00 98.56 193 ARG A N 1
ATOM 1502 C CA . ARG A 1 193 ? 2.383 3.078 -7.434 1.00 98.56 193 ARG A CA 1
ATOM 1503 C C . ARG A 1 193 ? 0.941 2.671 -7.720 1.00 98.56 193 ARG A C 1
ATOM 1505 O O . ARG A 1 193 ? 0.023 3.228 -7.126 1.00 98.56 193 ARG A O 1
ATOM 1512 N N . ASN A 1 194 ? 0.724 1.708 -8.614 1.00 98.69 194 ASN A N 1
ATOM 1513 C CA . ASN A 1 194 ? -0.612 1.166 -8.862 1.00 98.69 194 ASN A CA 1
ATOM 1514 C C . ASN A 1 194 ? -1.159 0.454 -7.625 1.00 98.69 194 ASN A C 1
ATOM 1516 O O . ASN A 1 194 ? -2.286 0.733 -7.225 1.00 98.69 194 ASN A O 1
ATOM 1520 N N . HIS A 1 195 ? -0.338 -0.375 -6.982 1.00 98.75 195 HIS A N 1
ATOM 1521 C CA . HIS A 1 195 ? -0.719 -1.103 -5.777 1.00 98.75 195 HIS A CA 1
ATOM 1522 C C . HIS A 1 195 ? -1.072 -0.175 -4.615 1.00 98.75 195 HIS A C 1
ATOM 1524 O O . HIS A 1 195 ? -2.091 -0.373 -3.967 1.00 98.75 195 HIS A O 1
ATOM 1530 N N . LEU A 1 196 ? -0.329 0.920 -4.418 1.00 98.50 196 LEU A N 1
ATOM 1531 C CA . LEU A 1 196 ? -0.699 1.958 -3.445 1.00 98.50 196 LEU A CA 1
ATOM 1532 C C . LEU A 1 196 ? -2.122 2.501 -3.669 1.00 98.50 196 LEU A C 1
ATOM 1534 O O . LEU A 1 196 ? -2.860 2.704 -2.707 1.00 98.50 196 LEU A O 1
ATOM 1538 N N . ARG A 1 197 ? -2.540 2.709 -4.925 1.00 98.56 197 ARG A N 1
ATOM 1539 C CA . ARG A 1 197 ? -3.915 3.139 -5.250 1.00 98.56 197 ARG A CA 1
ATOM 1540 C C . ARG A 1 197 ? -4.937 2.033 -5.040 1.00 98.56 197 ARG A C 1
ATOM 1542 O O . ARG A 1 197 ? -6.049 2.317 -4.609 1.00 98.56 197 ARG A O 1
ATOM 1549 N N . GLU A 1 198 ? -4.582 0.790 -5.343 1.00 98.50 198 GLU A N 1
ATOM 1550 C CA . GLU A 1 198 ? -5.447 -0.362 -5.082 1.00 98.50 198 GLU A CA 1
ATOM 1551 C C . GLU A 1 198 ? -5.698 -0.524 -3.579 1.00 98.50 198 GLU A C 1
ATOM 1553 O O . GLU A 1 198 ? -6.851 -0.639 -3.165 1.00 98.50 198 GLU A O 1
ATOM 1558 N N . LEU A 1 199 ? -4.650 -0.430 -2.758 1.00 98.50 199 LEU A N 1
ATOM 1559 C CA . LEU A 1 199 ? -4.753 -0.450 -1.302 1.00 98.50 199 LEU A CA 1
ATOM 1560 C C . LEU A 1 199 ? -5.585 0.721 -0.765 1.00 98.50 199 LEU A C 1
ATOM 1562 O O . LEU A 1 199 ? -6.445 0.503 0.088 1.00 98.50 199 LEU A O 1
ATOM 1566 N N . ASP A 1 200 ? -5.394 1.934 -1.293 1.00 97.81 200 ASP A N 1
ATOM 1567 C CA . ASP A 1 200 ? -6.212 3.100 -0.931 1.00 97.81 200 ASP A CA 1
ATOM 1568 C C . ASP A 1 200 ? -7.708 2.878 -1.216 1.00 97.81 200 ASP A C 1
ATOM 1570 O O . ASP A 1 200 ? -8.563 3.233 -0.406 1.00 97.81 200 ASP A O 1
ATOM 1574 N N . ILE A 1 201 ? -8.041 2.215 -2.328 1.00 97.75 201 ILE A N 1
ATOM 1575 C CA . ILE A 1 201 ? -9.424 1.876 -2.688 1.00 97.75 201 ILE A CA 1
ATOM 1576 C C . ILE A 1 201 ? -9.981 0.775 -1.778 1.00 97.75 201 ILE A C 1
ATOM 1578 O O . ILE A 1 201 ? -11.081 0.920 -1.239 1.00 97.75 201 ILE A O 1
ATOM 1582 N N . ILE A 1 202 ? -9.247 -0.329 -1.608 1.00 97.12 202 ILE A N 1
ATOM 1583 C CA . ILE A 1 202 ? -9.692 -1.505 -0.842 1.00 97.12 202 ILE A CA 1
ATOM 1584 C C . ILE A 1 202 ? -9.906 -1.137 0.629 1.00 97.12 202 ILE A C 1
ATOM 1586 O O . ILE A 1 202 ? -10.928 -1.491 1.221 1.00 97.12 202 ILE A O 1
ATOM 1590 N N . TYR A 1 203 ? -8.967 -0.389 1.207 1.00 96.56 203 TYR A N 1
ATOM 1591 C CA . TYR A 1 203 ? -8.984 0.005 2.613 1.00 96.56 203 TYR A CA 1
ATOM 1592 C C . TYR A 1 203 ? -9.526 1.419 2.835 1.00 96.56 203 TYR A C 1
ATOM 1594 O O . TYR A 1 203 ? -9.481 1.921 3.957 1.00 96.56 203 TYR A O 1
ATOM 1602 N N . GLY A 1 204 ? -10.118 2.042 1.812 1.00 93.25 204 GLY A N 1
ATOM 1603 C CA . GLY A 1 204 ? -10.560 3.436 1.851 1.00 93.25 204 GLY A CA 1
ATOM 1604 C C . GLY A 1 204 ? -11.527 3.759 2.991 1.00 93.25 204 GLY A C 1
ATOM 1605 O O . GLY A 1 204 ? -11.491 4.856 3.539 1.00 93.25 204 GLY A O 1
ATOM 1606 N N . ILE A 1 205 ? -12.349 2.794 3.426 1.00 91.62 205 ILE A N 1
ATOM 1607 C CA . ILE A 1 205 ? -13.211 2.993 4.600 1.00 91.62 205 ILE A CA 1
ATOM 1608 C C . ILE A 1 205 ? -12.382 3.216 5.869 1.00 91.62 205 ILE A C 1
ATOM 1610 O O . ILE A 1 205 ? -12.722 4.105 6.640 1.00 91.62 205 ILE A O 1
ATOM 1614 N N . ALA A 1 206 ? -11.330 2.424 6.083 1.00 91.00 206 ALA A N 1
ATOM 1615 C CA . ALA A 1 206 ? -10.458 2.533 7.250 1.00 91.00 206 ALA A CA 1
ATOM 1616 C C . ALA A 1 206 ? -9.472 3.708 7.139 1.00 91.00 206 ALA A C 1
ATOM 1618 O O . ALA A 1 206 ? -9.068 4.265 8.157 1.00 91.00 206 ALA A O 1
ATOM 1619 N N . LEU A 1 207 ? -9.092 4.081 5.915 1.00 92.94 207 LEU A N 1
ATOM 1620 C CA . LEU A 1 207 ? -8.129 5.147 5.640 1.00 92.94 207 LEU A CA 1
ATOM 1621 C C . LEU A 1 207 ? -8.745 6.552 5.692 1.00 92.94 207 LEU A C 1
ATOM 1623 O O . LEU A 1 207 ? -8.056 7.491 6.082 1.00 92.94 207 LEU A O 1
ATOM 1627 N N . HIS A 1 208 ? -10.026 6.700 5.338 1.00 92.56 208 HIS A N 1
ATOM 1628 C CA . HIS A 1 208 ? -10.631 8.020 5.103 1.00 92.56 208 HIS A CA 1
ATOM 1629 C C . HIS A 1 208 ? -11.805 8.383 6.028 1.00 92.56 208 HIS A C 1
ATOM 1631 O O . HIS A 1 208 ? -12.305 9.503 5.917 1.00 92.56 208 HIS A O 1
ATOM 1637 N N . ASN A 1 209 ? -12.253 7.489 6.927 1.00 85.50 209 ASN A N 1
ATOM 1638 C CA . ASN A 1 209 ? -13.379 7.737 7.856 1.00 85.50 209 ASN A CA 1
ATOM 1639 C C . ASN A 1 209 ? -13.013 7.540 9.327 1.00 85.50 209 ASN A C 1
ATOM 1641 O O . ASN A 1 209 ? -13.502 8.336 10.158 1.00 85.50 209 ASN A O 1
#

Foldseek 3Di:
DDDDDDDDDDDDDDDDDDDDDDDDDDDDDDDDDPDDDDPPDPDDDDDPLRVVLVVQQVVLVVLLVVLLVQLVVLLVVLVVVVVVPFQPVQDDLVSLLVRLLVLLVVLVVSLVSNLVSLLSLLDDGDDRPPDDPDAADPVGGDDDSVRVSVVSVVVVVVLVVVLVVVLVVQLCVVVVPSNSSSSSSVSSSVSSSVVSVVCCVVCVVSNPD

Secondary structure (DSSP, 8-state):
---PPPPPP----PPP----------------------------PPPHHHHHHHHHHHHHHHHHHHHHHHHHHHHHHHHHHHHT-SSTT--SHHHHHHHHHHHHHHHHHHHHHHHHHHHHHTSPPPPPTTPPPP--BTTBSPPPHHHHHHHHHHHHHHHHHHHHHHHHHHHHTTTT-TTHHHHHHHHHHHHHHHHHHHHHHHTHHHHH-

pLDDT: mean 87.17, std 16.8, range [41.34, 98.75]

Sequence (209 aa):
MPGSPIHPQITMELPMRVSLGLISSAFFLLSAHTHPQQNSSPHKVLTPEQKAYQQRYQTWFARHQQLQSQAKDIFDRETVHEKAGDCTSASTTLDFNQCFGKLSDNAEESLKEFESVIHELLVPPPQPPGVSPPTHGPAGPSLSSTQLIAEFDNVENSWRQYRETACTAAYHQFDGGTGGRSFQAQCDLTLIRNHLRELDIIYGIALHN